Protein 3CHM (pdb70)

InterPro domains:
  IPR000717 Proteasome component (PCI) domain [PF01399] (80-154)
  IPR000717 Proteasome component (PCI) domain [PS50250] (1-159)
  IPR000717 Proteasome component (PCI) domain [SM00088] (86-177)
  IPR045237 Eukaryotic translation initiation factor 3 subunit M eIF3m/COP9 signalosome complex subunit 7 COPS7 [PTHR15350] (9-233)

Structure (mmCIF, N/CA/C/O backbone):
data_3CHM
#
_entry.id   3CHM
#
_cell.length_a   57.094
_cell.length_b   85.796
_cell.length_c   72.343
_cell.angle_alpha   90.00
_cell.angle_beta   90.00
_cell.angle_gamma   90.00
#
_symmetry.space_group_name_H-M   'C 2 2 21'
#
loop_
_entity.id
_entity.type
_entity.pdbx_description
1 polymer 'COP9 signalosome complex subunit 7'
2 non-polymer 'MAGNESIUM ION'
3 non-polymer 'ACETATE ION'
4 water water
#
loop_
_atom_site.group_PDB
_atom_site.id
_atom_site.type_symbol
_atom_site.label_atom_id
_atom_site.label_alt_id
_atom_site.label_comp_id
_atom_site.label_asym_id
_atom_site.label_entity_id
_atom_site.label_seq_id
_atom_site.pdbx_PDB_ins_code
_atom_site.Cartn_x
_atom_site.Cartn_y
_atom_site.Cartn_z
_atom_site.occupancy
_atom_site.B_iso_or_equiv
_atom_site.auth_seq_id
_atom_site.auth_comp_id
_atom_site.auth_asym_id
_atom_site.auth_atom_id
_atom_site.pdbx_PDB_model_num
ATOM 1 N N . GLU A 1 4 ? -25.907 -10.706 13.214 1.00 51.91 4 GLU A N 1
ATOM 2 C CA . GLU A 1 4 ? -25.067 -9.690 13.909 1.00 52.43 4 GLU A CA 1
ATOM 3 C C . GLU A 1 4 ? -24.617 -10.147 15.314 1.00 50.73 4 GLU A C 1
ATOM 4 O O . GLU A 1 4 ? -24.971 -9.481 16.285 1.00 53.05 4 GLU A O 1
ATOM 10 N N . GLN A 1 5 ? -23.836 -11.225 15.513 1.00 48.45 5 GLN A N 1
ATOM 11 C CA . GLN A 1 5 ? -23.137 -11.984 14.507 1.00 45.03 5 GLN A CA 1
ATOM 12 C C . GLN A 1 5 ? -23.949 -12.653 13.390 1.00 42.53 5 GLN A C 1
ATOM 13 O O . GLN A 1 5 ? -24.787 -13.572 13.658 1.00 43.59 5 GLN A O 1
ATOM 19 N N A LYS A 1 6 ? -23.085 -12.607 12.354 0.50 40.29 6 LYS A N 1
ATOM 20 N N B LYS A 1 6 ? -23.079 -12.624 12.354 0.50 40.21 6 LYS A N 1
ATOM 21 C CA A LYS A 1 6 ? -23.195 -12.144 10.977 0.50 37.74 6 LYS A CA 1
ATOM 22 C CA B LYS A 1 6 ? -23.176 -12.137 10.991 0.50 37.62 6 LYS A CA 1
ATOM 23 C C A LYS A 1 6 ? -21.659 -12.075 10.820 0.50 35.36 6 LYS A C 1
ATOM 24 C C B LYS A 1 6 ? -21.652 -12.104 10.836 0.50 35.28 6 LYS A C 1
ATOM 25 O O A LYS A 1 6 ? -21.076 -12.540 9.842 0.50 34.89 6 LYS A O 1
ATOM 26 O O B LYS A 1 6 ? -21.072 -12.597 9.869 0.50 34.82 6 LYS A O 1
ATOM 37 N N . GLN A 1 7 ? -21.039 -11.479 11.841 1.00 32.62 7 GLN A N 1
ATOM 38 C CA . GLN A 1 7 ? -19.607 -11.447 12.040 1.00 29.53 7 GLN A CA 1
ATOM 39 C C . GLN A 1 7 ? -18.966 -12.822 12.166 1.00 28.31 7 GLN A C 1
ATOM 40 O O . GLN A 1 7 ? -17.929 -13.061 11.592 1.00 25.27 7 GLN A O 1
ATOM 46 N N . ALA A 1 8 ? -19.573 -13.713 12.941 1.00 27.37 8 ALA A N 1
ATOM 47 C CA . ALA A 1 8 ? -19.051 -15.071 13.091 1.00 26.30 8 ALA A CA 1
ATOM 48 C C . ALA A 1 8 ? -19.066 -15.772 11.740 1.00 25.97 8 ALA A C 1
ATOM 49 O O . ALA A 1 8 ? -18.157 -16.542 11.414 1.00 24.45 8 ALA A O 1
ATOM 51 N N A GLU A 1 9 ? -20.086 -15.479 10.943 0.50 25.85 9 GLU A N 1
ATOM 52 N N B GLU A 1 9 ? -20.097 -15.493 10.949 0.50 25.81 9 GLU A N 1
ATOM 53 C CA A GLU A 1 9 ? -20.221 -16.052 9.611 0.50 26.48 9 GLU A CA 1
ATOM 54 C CA B GLU A 1 9 ? -20.225 -16.040 9.602 0.50 26.39 9 GLU A CA 1
ATOM 55 C C A GLU A 1 9 ? -19.103 -15.577 8.683 0.50 25.68 9 GLU A C 1
ATOM 56 C C B GLU A 1 9 ? -19.089 -15.578 8.699 0.50 25.62 9 GLU A C 1
ATOM 57 O O A GLU A 1 9 ? -18.486 -16.377 7.989 0.50 24.95 9 GLU A O 1
AT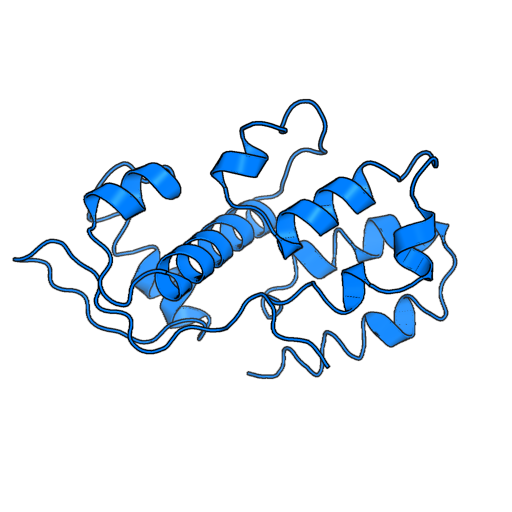OM 58 O O B GLU A 1 9 ? -18.448 -16.386 8.037 0.50 24.79 9 GLU A O 1
ATOM 69 N N . ILE A 1 10 ? -18.828 -14.276 8.682 1.00 24.18 10 ILE A N 1
ATOM 70 C CA . ILE A 1 10 ? -17.792 -13.739 7.811 1.00 23.85 10 ILE A CA 1
ATOM 71 C C . ILE A 1 10 ? -16.399 -14.216 8.266 1.00 20.54 10 ILE A C 1
ATOM 72 O O . ILE A 1 10 ? -15.568 -14.539 7.429 1.00 19.92 10 ILE A O 1
ATOM 77 N N . ILE A 1 11 ? -16.166 -14.271 9.572 1.00 19.87 11 ILE A N 1
ATOM 78 C CA . ILE A 1 11 ? -14.906 -14.817 10.102 1.00 19.81 11 ILE A CA 1
ATOM 79 C C . ILE A 1 11 ? -14.711 -16.247 9.613 1.00 20.43 11 ILE A C 1
ATOM 80 O O . ILE A 1 11 ? -13.645 -16.585 9.101 1.00 19.00 11 ILE A O 1
ATOM 85 N N A ASP A 1 12 ? -15.773 -17.045 9.665 0.50 20.84 12 ASP A N 1
ATOM 86 N N B ASP A 1 12 ? -15.710 -17.089 9.841 0.50 20.45 12 ASP A N 1
ATOM 87 C CA A ASP A 1 12 ? -15.758 -18.415 9.119 0.50 20.38 12 ASP A CA 1
ATOM 88 C CA B ASP A 1 12 ? -15.585 -18.501 9.498 0.50 19.79 12 ASP A CA 1
ATOM 89 C C A ASP A 1 12 ? -15.313 -18.448 7.654 0.50 19.57 12 ASP A C 1
ATOM 90 C C B ASP A 1 12 ? -15.260 -18.661 8.020 0.50 18.26 12 ASP A C 1
ATOM 91 O O A ASP A 1 12 ? -14.379 -19.158 7.279 0.50 18.53 12 ASP A O 1
ATOM 92 O O B ASP A 1 12 ? -14.475 -19.530 7.650 0.50 18.01 12 ASP A O 1
ATOM 101 N N A GLN A 1 13 ? -15.992 -17.683 6.814 0.50 19.48 13 GLN A N 1
ATOM 102 N N B GLN A 1 13 ? -15.866 -17.819 7.190 0.50 18.53 13 GLN A N 1
ATOM 103 C CA A GLN A 1 13 ? -15.662 -17.641 5.403 0.50 20.23 13 GLN A CA 1
ATOM 104 C CA B GLN A 1 13 ? -15.615 -17.783 5.750 0.50 17.91 13 GLN A CA 1
ATOM 105 C C A GLN A 1 13 ? -14.223 -17.181 5.179 0.50 20.05 13 GLN A C 1
ATOM 106 C C B GLN A 1 13 ? -14.195 -17.330 5.393 0.50 19.01 13 GLN A C 1
ATOM 107 O O A GLN A 1 13 ? -13.541 -17.669 4.278 0.50 20.12 13 GLN A O 1
ATOM 108 O O B GLN A 1 13 ? -13.508 -17.972 4.615 0.50 18.88 13 GLN A O 1
ATOM 119 N N . LEU A 1 14 ? -13.772 -16.209 5.968 1.00 19.69 14 LEU A N 1
ATOM 120 C CA . LEU A 1 14 ? -12.424 -15.682 5.767 1.00 19.20 14 LEU A CA 1
ATOM 121 C C . LEU A 1 14 ? -11.336 -16.657 6.219 1.00 18.85 14 LEU A C 1
ATOM 122 O O . LEU A 1 14 ? -10.325 -16.807 5.545 1.00 18.73 14 LEU A O 1
ATOM 127 N N . VAL A 1 15 ? -11.592 -17.338 7.330 1.00 18.00 15 VAL A N 1
ATOM 128 C CA . VAL A 1 15 ? -10.670 -18.350 7.844 1.00 17.37 15 VAL A CA 1
ATOM 129 C C . VAL A 1 15 ? -10.573 -19.534 6.890 1.00 18.65 15 VAL A C 1
ATOM 130 O O . VAL A 1 15 ? -9.476 -20.059 6.662 1.00 17.93 15 VAL A O 1
ATOM 134 N N . LYS A 1 16 ? -11.698 -19.935 6.304 1.00 17.70 16 LYS A N 1
ATOM 135 C CA . LYS A 1 16 ? -11.716 -21.061 5.377 1.00 18.14 16 LYS A CA 1
ATOM 136 C C . LYS A 1 16 ? -10.906 -20.670 4.128 1.00 17.51 16 LYS A C 1
ATOM 137 O O . LYS A 1 16 ? -10.091 -21.432 3.639 1.00 20.28 16 LYS A O 1
ATOM 143 N N . ARG A 1 17 ? -11.076 -19.428 3.655 1.00 18.10 17 ARG A N 1
ATOM 144 C CA . ARG A 1 17 ? -10.355 -18.980 2.484 1.00 19.32 17 ARG A CA 1
ATOM 145 C C . ARG A 1 17 ? -8.860 -18.815 2.748 1.00 18.62 17 ARG A C 1
ATOM 146 O O . ARG A 1 17 ? -8.026 -19.225 1.935 1.00 20.45 17 ARG A O 1
ATOM 154 N N . ALA A 1 18 ? -8.530 -18.237 3.898 1.00 18.39 18 ALA A N 1
ATOM 155 C CA . ALA A 1 18 ? -7.129 -18.080 4.277 1.00 18.78 18 ALA A CA 1
ATOM 156 C C . ALA A 1 18 ? -6.386 -19.421 4.361 1.00 20.46 18 ALA A C 1
ATOM 157 O O . ALA A 1 18 ? -5.195 -19.507 4.055 1.00 22.75 18 ALA A O 1
ATOM 159 N N A SER A 1 19 ? -7.094 -20.468 4.785 0.50 19.62 19 SER A N 1
ATOM 160 N N B SER A 1 19 ? -7.090 -20.462 4.788 0.50 20.42 19 SER A N 1
ATOM 161 C CA A SER A 1 19 ? -6.499 -21.799 4.981 0.50 20.75 19 SER A CA 1
ATOM 162 C CA B SER A 1 19 ? -6.473 -21.771 4.968 0.50 22.26 19 SER A CA 1
ATOM 163 C C A SER A 1 19 ? -6.606 -22.704 3.753 0.50 22.30 19 SER A C 1
ATOM 164 C C B SER A 1 19 ? -6.369 -22.564 3.680 0.50 23.00 19 SER A C 1
ATOM 165 O O A SER A 1 19 ? -6.261 -23.893 3.802 0.50 23.03 19 SER A O 1
ATOM 166 O O B SER A 1 19 ? -5.584 -23.513 3.605 0.50 23.44 19 SER A O 1
ATOM 171 N N . THR A 1 20 ? -7.126 -22.165 2.660 1.00 23.57 20 THR A N 1
ATOM 172 C CA . THR A 1 20 ? -7.125 -22.864 1.383 1.00 27.78 20 THR A CA 1
ATOM 173 C C . THR A 1 20 ? -6.412 -22.098 0.272 1.00 28.89 20 THR A C 1
ATOM 174 O O . THR A 1 20 ? -5.960 -22.706 -0.699 1.00 29.92 20 THR A O 1
ATOM 178 N N A CYS A 1 21 ? -6.316 -20.769 0.379 0.50 29.81 21 CYS A N 1
ATOM 179 N N B CYS A 1 21 ? -6.293 -20.769 0.427 0.50 27.20 21 CYS A N 1
ATOM 180 C CA A CYS A 1 21 ? -5.782 -19.979 -0.738 0.50 31.68 21 CYS A CA 1
ATOM 181 C CA B CYS A 1 21 ? -5.706 -19.920 -0.617 0.50 27.58 21 CYS A CA 1
ATOM 182 C C A CYS A 1 21 ? -4.262 -19.829 -0.672 0.50 31.71 21 CYS A C 1
ATOM 183 C C B CYS A 1 21 ? -4.186 -19.966 -0.616 0.50 28.70 21 CYS A C 1
ATOM 184 O O A CYS A 1 21 ? -3.642 -20.070 0.363 0.50 32.08 21 CYS A O 1
ATOM 185 O O B CYS A 1 21 ? -3.559 -20.349 0.372 0.50 29.22 21 CYS A O 1
ATOM 190 N N A LYS A 1 22 ? -3.668 -19.439 -1.796 0.50 32.10 22 LYS A N 1
ATOM 191 N N B LYS A 1 22 ? -3.596 -19.565 -1.736 0.50 30.17 22 LYS A N 1
ATOM 192 C CA A LYS A 1 22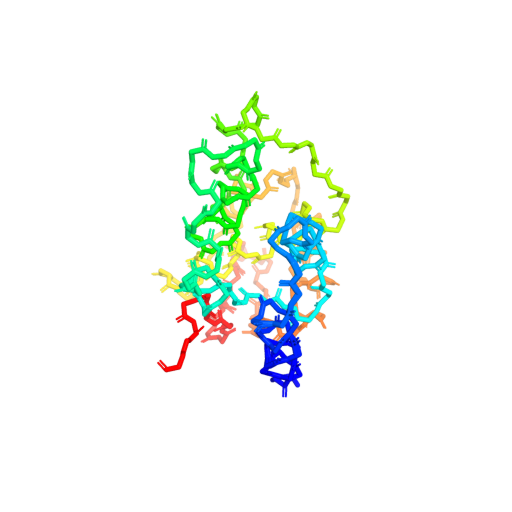 ? -2.232 -19.198 -1.861 0.50 32.25 22 LYS A CA 1
ATOM 193 C CA B LYS A 1 22 ? -2.162 -19.358 -1.784 0.50 31.17 22 LYS A CA 1
ATOM 194 C C A LYS A 1 22 ? -1.862 -18.116 -0.866 0.50 32.60 22 LYS A C 1
ATOM 195 C C B LYS A 1 22 ? -1.826 -18.143 -0.934 0.50 31.84 22 LYS A C 1
ATOM 196 O O A LYS A 1 22 ? -2.671 -17.234 -0.585 0.50 31.80 22 LYS A O 1
ATOM 197 O O B LYS A 1 22 ? -2.617 -17.206 -0.830 0.50 30.74 22 LYS A O 1
ATOM 208 N N . SER A 1 23 ? -0.645 -18.167 -0.331 1.00 32.35 23 SER A N 1
ATOM 209 C CA . SER A 1 23 ? -0.189 -17.109 0.579 1.00 32.51 23 SER A CA 1
ATOM 210 C C . SER A 1 23 ? -0.198 -15.715 -0.077 1.00 30.60 23 SER A C 1
ATOM 211 O O . SER A 1 23 ? -0.389 -14.706 0.595 1.00 29.09 23 SER A O 1
ATOM 214 N N . GLU A 1 24 ? -0.013 -15.674 -1.397 1.00 30.72 24 GLU A N 1
ATOM 215 C CA . GLU A 1 24 ? -0.106 -14.433 -2.178 1.00 30.47 24 GLU A CA 1
ATOM 216 C C . GLU A 1 24 ? -1.478 -13.733 -2.106 1.00 28.04 24 GLU A C 1
ATOM 217 O O . GLU A 1 24 ? -1.596 -12.544 -2.397 1.00 30.06 24 GLU A O 1
ATOM 223 N N . ALA A 1 25 ? -2.513 -14.492 -1.767 1.00 26.05 25 ALA A N 1
ATOM 224 C CA . ALA A 1 25 ? -3.865 -13.973 -1.669 1.00 24.09 25 ALA A CA 1
ATOM 225 C C . ALA A 1 25 ? -4.161 -13.404 -0.274 1.00 20.55 25 ALA A C 1
ATOM 226 O O . ALA A 1 25 ? -5.239 -12.863 -0.044 1.00 18.86 25 ALA A O 1
ATOM 228 N N . LEU A 1 26 ? -3.219 -13.530 0.659 1.00 20.97 26 LEU A N 1
ATOM 229 C CA . LEU A 1 26 ? -3.486 -13.101 2.039 1.00 19.58 26 LEU A CA 1
ATOM 230 C C . LEU A 1 26 ? -3.540 -11.581 2.199 1.00 20.14 26 LEU A C 1
ATOM 231 O O . LEU A 1 26 ? -4.379 -11.084 2.923 1.00 18.44 26 LEU A O 1
ATOM 236 N N . GLY A 1 27 ? -2.663 -10.846 1.517 1.00 19.85 27 GLY A N 1
ATOM 237 C CA . GLY A 1 27 ? -2.706 -9.375 1.545 1.00 20.15 27 GLY A CA 1
ATOM 238 C C . GLY A 1 27 ? -4.058 -8.841 1.096 1.00 17.58 27 GLY A C 1
ATOM 239 O O . GLY A 1 27 ? -4.704 -8.055 1.790 1.00 19.04 27 GLY A O 1
ATOM 240 N N . PRO A 1 28 ? -4.514 -9.258 -0.105 1.00 19.10 28 PRO A N 1
ATOM 241 C CA . PRO A 1 28 ? -5.860 -8.909 -0.525 1.00 18.24 28 PRO A CA 1
ATOM 242 C C . PRO A 1 28 ? -6.967 -9.329 0.455 1.00 16.44 28 PRO A C 1
ATOM 243 O O . PRO A 1 28 ? -7.915 -8.589 0.669 1.00 16.54 28 PRO A O 1
ATOM 247 N N . LEU A 1 29 ? -6.822 -10.517 1.051 1.00 16.40 29 LEU A N 1
ATOM 248 C CA . LEU A 1 29 ? -7.775 -10.973 2.059 1.00 16.37 29 LEU A CA 1
ATOM 249 C C . LEU A 1 29 ? -7.801 -10.043 3.282 1.00 14.55 29 LEU A C 1
ATOM 250 O O . LEU A 1 29 ? -8.860 -9.743 3.808 1.00 15.34 29 LEU A O 1
ATOM 255 N N . ILE A 1 30 ? -6.630 -9.578 3.685 1.00 15.22 30 ILE A N 1
ATOM 256 C CA . ILE A 1 30 ? -6.539 -8.620 4.784 1.00 16.66 30 ILE A CA 1
ATOM 257 C C . ILE A 1 30 ? -7.215 -7.291 4.437 1.00 16.56 30 ILE A C 1
ATOM 258 O O . ILE A 1 30 ? -7.931 -6.744 5.256 1.00 16.42 30 ILE A O 1
ATOM 263 N N A ILE A 1 31 ? -7.004 -6.797 3.218 0.50 16.66 31 ILE A N 1
ATOM 264 N N B ILE A 1 31 ? -7.019 -6.782 3.225 0.50 16.83 31 ILE A N 1
ATOM 265 C CA A ILE A 1 31 ? -7.686 -5.562 2.796 0.50 16.97 31 ILE A CA 1
ATOM 266 C CA B ILE A 1 31 ? -7.731 -5.552 2.847 0.50 17.00 31 ILE A CA 1
ATOM 267 C C A ILE A 1 31 ? -9.206 -5.787 2.779 0.50 16.40 31 ILE A C 1
ATOM 268 C C B ILE A 1 31 ? -9.235 -5.793 2.806 0.50 16.38 31 ILE A C 1
ATOM 269 O O A ILE A 1 31 ? -9.967 -4.968 3.271 0.50 17.00 31 ILE A O 1
ATOM 270 O O B ILE A 1 31 ? -10.018 -4.988 3.295 0.50 16.62 31 ILE A O 1
ATOM 279 N N . GLU A 1 32 ? -9.634 -6.932 2.252 1.00 15.89 32 GLU A N 1
ATOM 280 C CA . GLU A 1 32 ? -11.041 -7.307 2.271 1.00 16.89 32 GLU A CA 1
ATOM 281 C C . GLU A 1 32 ? -11.634 -7.354 3.694 1.00 14.74 32 GLU A C 1
ATOM 282 O O . GLU A 1 32 ? -12.702 -6.833 3.933 1.00 16.82 32 GLU A O 1
ATOM 288 N N . ALA A 1 33 ? -10.933 -8.004 4.629 1.00 16.17 33 ALA A N 1
ATOM 289 C CA . ALA A 1 33 ? -11.396 -8.106 6.001 1.00 17.07 33 ALA A CA 1
ATOM 290 C C . ALA A 1 33 ? -11.538 -6.743 6.647 1.00 15.15 33 ALA A C 1
ATOM 291 O O . ALA A 1 33 ? -12.537 -6.432 7.291 1.00 17.38 33 ALA A O 1
ATOM 293 N N . THR A 1 34 ? -10.498 -5.931 6.508 1.00 16.56 34 THR A N 1
ATOM 294 C CA . THR A 1 34 ? -10.502 -4.621 7.154 1.00 17.84 34 THR A CA 1
ATOM 295 C C . THR A 1 34 ? -11.435 -3.599 6.471 1.00 18.41 34 THR A C 1
ATOM 296 O O . THR A 1 34 ? -11.637 -2.503 7.015 1.00 18.72 34 THR A O 1
ATOM 300 N N . SER A 1 35 ? -12.004 -3.976 5.330 1.00 17.69 35 SER A N 1
ATOM 301 C CA . SER A 1 35 ? -13.001 -3.156 4.615 1.00 21.07 35 SER A CA 1
ATOM 302 C C . SER A 1 35 ? -14.425 -3.696 4.745 1.00 21.76 35 SER A C 1
ATOM 303 O O . SER A 1 35 ? -15.375 -3.071 4.249 1.00 23.39 35 SER A O 1
ATOM 306 N N . HIS A 1 36 ? -14.576 -4.854 5.393 1.00 21.02 36 HIS A N 1
ATOM 307 C CA . HIS A 1 36 ? -15.864 -5.545 5.416 1.00 21.66 36 HIS A CA 1
ATOM 308 C C . HIS A 1 36 ? -16.816 -4.897 6.420 1.00 23.39 36 HIS A C 1
ATOM 309 O O . HIS A 1 36 ? -16.474 -4.743 7.595 1.00 23.30 36 HIS A O 1
ATOM 316 N N . PRO A 1 37 ? -18.030 -4.534 5.971 1.00 24.02 37 PRO A N 1
ATOM 317 C CA . PRO A 1 37 ? -18.928 -3.782 6.838 1.00 25.98 37 PRO A CA 1
ATOM 318 C C . PRO A 1 37 ? -19.383 -4.466 8.140 1.00 28.23 37 PRO A C 1
ATOM 319 O O . PRO A 1 37 ? -19.789 -3.782 9.075 1.00 31.95 37 PRO A O 1
ATOM 323 N N . SER A 1 38 ? -19.326 -5.787 8.196 1.00 29.92 38 SER A N 1
ATOM 324 C CA . SER A 1 38 ? -19.828 -6.516 9.365 1.00 29.36 38 SER A CA 1
ATOM 325 C C . SER A 1 38 ? -18.731 -7.021 10.295 1.00 28.56 38 SER A C 1
ATOM 326 O O . SER A 1 38 ? -19.019 -7.719 11.273 1.00 28.64 38 SER A O 1
ATOM 329 N N . LEU A 1 39 ? -17.469 -6.686 10.020 1.00 22.92 39 LEU A N 1
ATOM 330 C CA . LEU A 1 39 ? -16.371 -7.293 10.768 1.00 21.48 39 LEU A CA 1
ATOM 331 C C . LEU A 1 39 ? -15.662 -6.303 11.682 1.00 21.00 39 LEU A C 1
ATOM 332 O O . LEU A 1 39 ? -15.168 -5.276 11.241 1.00 19.31 39 LEU A O 1
ATOM 337 N N . PHE A 1 40 ? -15.628 -6.621 12.973 1.00 19.28 40 PHE A N 1
ATOM 338 C CA . PHE A 1 40 ? -14.993 -5.770 13.991 1.00 20.33 40 PHE A CA 1
ATOM 339 C C . PHE A 1 40 ? -13.974 -6.515 14.860 1.00 21.69 40 PHE A C 1
ATOM 340 O O . PHE A 1 40 ? -13.192 -5.902 15.622 1.00 25.60 40 PHE A O 1
ATOM 348 N N . ALA A 1 41 ? -13.932 -7.833 14.726 1.00 22.04 41 ALA A N 1
ATOM 349 C CA . ALA A 1 41 ? -13.070 -8.666 15.530 1.00 20.95 41 ALA A CA 1
ATOM 350 C C . ALA A 1 41 ? -12.075 -9.298 14.570 1.00 21.50 41 ALA A C 1
ATOM 351 O O . ALA A 1 41 ? -12.475 -9.925 13.590 1.00 23.67 41 ALA A O 1
ATOM 353 N N . PHE A 1 42 ? -10.797 -9.064 14.825 1.00 19.83 42 PHE A N 1
ATOM 354 C CA . PHE A 1 42 ? -9.723 -9.516 13.942 1.00 19.74 42 PHE A CA 1
ATOM 355 C C . PHE A 1 42 ? -8.729 -10.483 14.568 1.00 21.55 42 PHE A C 1
ATOM 356 O O . PHE A 1 42 ? -7.802 -10.924 13.892 1.00 20.65 42 PHE A O 1
ATOM 364 N N A SER A 1 43 ? -8.921 -10.821 15.841 0.50 22.14 43 SER A N 1
ATOM 365 N N B SER A 1 43 ? -8.911 -10.831 15.835 0.50 22.22 43 SER A N 1
ATOM 366 C CA A SER A 1 43 ? -7.976 -11.659 16.570 0.50 22.16 43 SER A CA 1
ATOM 367 C CA B SER A 1 43 ? -7.922 -11.641 16.531 0.50 22.40 43 SER A CA 1
ATOM 368 C C A SER A 1 43 ? -7.813 -13.054 15.962 0.50 19.68 43 SER A C 1
ATOM 369 C C B SER A 1 43 ? -7.804 -13.074 15.988 0.50 19.89 43 SER A C 1
ATOM 370 O O A SER A 1 43 ? -6.705 -13.542 15.826 0.50 19.97 43 SER A O 1
ATOM 371 O O B SER A 1 43 ? -6.708 -13.609 15.921 0.50 19.96 43 SER A O 1
ATOM 376 N N . GLU A 1 44 ? -8.929 -13.712 15.648 1.00 21.59 44 GLU A N 1
ATOM 377 C CA . GLU A 1 44 ? -8.875 -15.098 15.120 1.00 20.70 44 GLU A CA 1
ATOM 378 C C . GLU A 1 44 ? -8.143 -15.132 13.790 1.00 19.52 44 GLU A C 1
ATOM 379 O O . GLU A 1 44 ? -7.300 -15.997 13.568 1.00 22.30 44 GLU A O 1
ATOM 385 N N . ILE A 1 45 ? -8.403 -14.134 12.948 1.00 19.90 45 ILE A N 1
ATOM 386 C CA . ILE A 1 45 ? -7.701 -14.012 11.667 1.00 18.52 45 ILE A CA 1
ATOM 387 C C . ILE A 1 45 ? -6.210 -13.732 11.853 1.00 17.56 45 ILE A C 1
ATOM 388 O O . ILE A 1 45 ? -5.388 -14.345 11.232 1.00 16.92 45 ILE A O 1
ATOM 393 N N . LEU A 1 46 ? -5.878 -12.774 12.719 1.00 15.65 46 LEU A N 1
ATOM 394 C CA . LEU A 1 46 ? -4.483 -12.489 13.055 1.00 17.26 46 LEU A CA 1
ATOM 395 C C . LEU A 1 46 ? -3.709 -13.703 13.586 1.00 18.43 46 LEU A C 1
ATOM 396 O O . LEU A 1 46 ? -2.526 -13.878 13.290 1.00 18.28 46 LEU A O 1
ATOM 401 N N . ALA A 1 47 ? -4.391 -14.531 14.370 1.00 18.57 47 ALA A N 1
ATOM 402 C CA . ALA A 1 47 ? -3.773 -15.720 14.965 1.00 19.09 47 ALA A CA 1
ATOM 403 C C . ALA A 1 47 ? -3.533 -16.877 13.985 1.00 20.15 47 ALA A C 1
ATOM 404 O O . ALA A 1 47 ? -2.851 -17.845 14.338 1.00 21.13 47 ALA A O 1
ATOM 406 N N . LEU A 1 48 ? -4.103 -16.819 12.780 1.00 19.11 48 LEU A N 1
ATOM 407 C CA . LEU A 1 48 ? -3.896 -17.898 11.803 1.00 19.29 48 LEU A CA 1
ATOM 408 C C . LEU A 1 48 ? -2.423 -18.064 11.480 1.00 19.63 48 LEU A C 1
ATOM 409 O O . LEU A 1 48 ? -1.743 -17.102 11.159 1.00 18.04 48 LEU A O 1
ATOM 414 N N . PRO A 1 49 ? -1.904 -19.300 11.525 1.00 18.42 49 PRO A N 1
ATOM 415 C CA . PRO A 1 49 ? -0.499 -19.473 11.155 1.00 18.74 49 PRO A CA 1
ATOM 416 C C . PRO A 1 49 ? -0.190 -18.976 9.749 1.00 18.53 49 PRO A C 1
ATOM 417 O O . PRO A 1 49 ? 0.927 -18.524 9.478 1.00 21.63 49 PRO A O 1
ATOM 421 N N . ASN A 1 50 ? -1.193 -19.025 8.870 1.00 20.65 50 ASN A N 1
ATOM 422 C CA . ASN A 1 50 ? -1.038 -18.581 7.485 1.00 20.81 50 ASN A CA 1
ATOM 423 C C . ASN A 1 50 ? -0.643 -17.091 7.453 1.00 20.38 50 ASN A C 1
ATOM 424 O O . ASN A 1 50 ? 0.224 -16.664 6.681 1.00 19.48 50 ASN A O 1
ATOM 429 N N . VAL A 1 51 ? -1.291 -16.323 8.314 1.00 19.49 51 VAL A N 1
ATOM 430 C CA . VAL A 1 51 ? -1.100 -14.870 8.355 1.00 20.57 51 VAL A CA 1
ATOM 431 C C . VAL A 1 51 ? 0.203 -14.473 9.064 1.00 21.97 51 VAL A C 1
ATOM 432 O O . VAL A 1 51 ? 0.933 -13.571 8.610 1.00 20.59 51 VAL A O 1
ATOM 436 N N . ALA A 1 52 ? 0.503 -15.168 10.158 1.00 21.57 52 ALA A N 1
ATOM 437 C CA . ALA A 1 52 ? 1.724 -14.925 10.925 1.00 24.33 52 ALA A CA 1
ATOM 438 C C . ALA A 1 52 ? 2.961 -15.087 10.054 1.00 24.42 52 ALA A C 1
ATOM 439 O O . ALA A 1 52 ? 3.972 -14.413 10.268 1.00 26.57 52 ALA A O 1
ATOM 441 N N . GLN A 1 53 ? 2.886 -15.970 9.065 1.00 25.19 53 GLN A N 1
ATOM 442 C CA . GLN A 1 53 ? 4.015 -16.243 8.187 1.00 26.19 53 GLN A CA 1
ATOM 443 C C . GLN A 1 53 ? 4.242 -15.198 7.101 1.00 24.54 53 GLN A C 1
ATOM 444 O O . GLN A 1 53 ? 5.181 -15.319 6.326 1.00 25.53 53 GLN A O 1
ATOM 450 N N . LEU A 1 54 ? 3.399 -14.160 7.039 1.00 21.56 54 LEU A N 1
ATOM 451 C CA . LEU A 1 54 ? 3.708 -13.000 6.207 1.00 22.48 54 LEU A CA 1
ATOM 452 C C . LEU A 1 54 ? 4.860 -12.188 6.774 1.00 21.20 54 LEU A C 1
ATOM 453 O O . LEU A 1 54 ? 5.420 -11.374 6.078 1.00 21.12 54 LEU A O 1
ATOM 458 N N . GLU A 1 55 ? 5.198 -12.390 8.041 1.00 22.93 55 GLU A N 1
ATOM 459 C CA A GLU A 1 55 ? 6.295 -11.649 8.652 0.50 24.24 55 GLU A CA 1
ATOM 460 C CA B GLU A 1 55 ? 6.288 -11.635 8.632 0.50 24.11 55 GLU A CA 1
ATOM 461 C C . GLU A 1 55 ? 7.576 -11.945 7.880 1.00 25.39 55 GLU A C 1
ATOM 462 O O . GLU A 1 55 ? 7.851 -13.094 7.541 1.00 26.66 55 GLU A O 1
ATOM 473 N N . GLY A 1 56 ? 8.339 -10.902 7.579 1.00 25.98 56 GLY A N 1
ATOM 474 C CA . GLY A 1 56 ? 9.604 -11.063 6.857 1.00 27.20 56 GLY A CA 1
ATOM 475 C C . GLY A 1 56 ? 9.481 -11.049 5.342 1.00 28.79 56 GLY A C 1
ATOM 476 O O . GLY A 1 56 ? 10.487 -10.957 4.634 1.00 31.15 56 GLY A O 1
ATOM 477 N N . THR A 1 57 ? 8.255 -11.146 4.835 1.00 24.16 57 THR A N 1
ATOM 478 C CA . THR A 1 57 ? 7.998 -11.173 3.397 1.00 25.46 57 THR A CA 1
ATOM 479 C C . THR A 1 57 ? 7.694 -9.772 2.883 1.00 24.82 57 THR A C 1
ATOM 480 O O . THR A 1 57 ? 7.567 -8.822 3.668 1.00 24.82 57 THR A O 1
ATOM 484 N N . THR A 1 58 ? 7.568 -9.653 1.564 1.00 26.16 58 THR A N 1
ATOM 485 C CA . THR A 1 58 ? 7.190 -8.384 0.941 1.00 25.68 58 THR A CA 1
ATOM 486 C C . THR A 1 58 ? 5.793 -7.924 1.365 1.00 24.18 58 THR A C 1
ATOM 487 O O . THR A 1 58 ? 5.453 -6.752 1.206 1.00 27.32 58 THR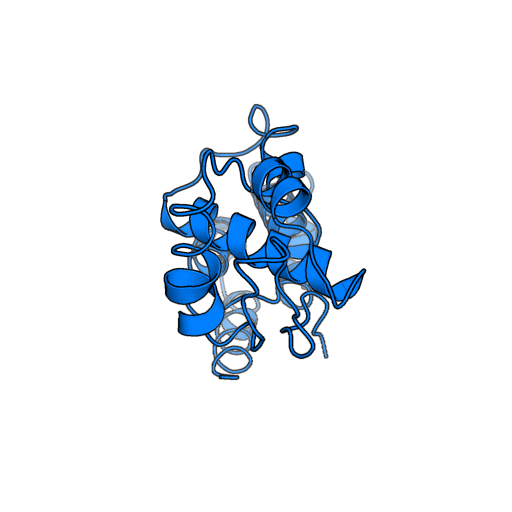 A O 1
ATOM 491 N N . ASP A 1 59 ? 4.983 -8.840 1.897 1.00 22.40 59 ASP A N 1
ATOM 492 C CA . ASP A 1 59 ? 3.641 -8.479 2.350 1.00 21.42 59 ASP A CA 1
ATOM 493 C C . ASP A 1 59 ? 3.567 -8.297 3.875 1.00 19.74 59 ASP A C 1
ATOM 494 O O . ASP A 1 59 ? 2.484 -8.215 4.431 1.00 20.09 59 ASP A O 1
ATOM 499 N N A SER A 1 60 ? 4.714 -8.207 4.548 0.50 19.20 60 SER A N 1
ATOM 500 N N B SER A 1 60 ? 4.726 -8.200 4.522 0.50 19.44 60 SER A N 1
ATOM 501 C CA A SER A 1 60 ? 4.717 -8.013 6.004 0.50 18.91 60 SER A CA 1
ATOM 502 C CA B SER A 1 60 ? 4.794 -7.980 5.967 0.50 19.29 60 SER A CA 1
ATOM 503 C C A SER A 1 60 ? 3.947 -6.750 6.425 0.50 18.08 60 SER A C 1
ATOM 504 C C B SER A 1 60 ? 3.963 -6.763 6.406 0.50 18.37 60 SER A C 1
ATOM 505 O O A SER A 1 60 ? 3.333 -6.723 7.489 0.50 16.99 60 SER A O 1
ATOM 506 O O B SER A 1 60 ? 3.319 -6.787 7.452 0.50 17.89 60 SER A O 1
ATOM 511 N N . VAL A 1 61 ? 3.946 -5.709 5.598 1.00 17.82 61 VAL A N 1
ATOM 512 C CA . VAL A 1 61 ? 3.203 -4.493 5.948 1.00 17.76 61 VAL A CA 1
ATOM 513 C C . VAL A 1 61 ? 1.691 -4.756 6.088 1.00 16.73 61 VAL A C 1
ATOM 514 O O . VAL A 1 61 ? 0.984 -4.075 6.817 1.00 16.82 61 VAL A O 1
ATOM 518 N N . TYR A 1 62 ? 1.196 -5.770 5.397 1.00 16.17 62 TYR A N 1
ATOM 519 C CA . TYR A 1 62 ? -0.208 -6.139 5.527 1.00 16.33 62 TYR A CA 1
ATOM 520 C C . TYR A 1 62 ? -0.504 -6.892 6.821 1.00 16.07 62 TYR A C 1
ATOM 521 O O . TYR A 1 62 ? -1.602 -6.790 7.372 1.00 15.61 62 TYR A O 1
ATOM 530 N N . LEU A 1 63 ? 0.475 -7.617 7.333 1.00 15.67 63 LEU A N 1
ATOM 531 C CA . LEU A 1 63 ? 0.368 -8.170 8.673 1.00 13.70 63 LEU A CA 1
ATOM 532 C C . LEU A 1 63 ? 0.352 -7.016 9.681 1.00 14.85 63 LEU A C 1
ATOM 533 O O . LEU A 1 63 ? -0.435 -7.036 10.614 1.00 15.22 63 LEU A O 1
ATOM 538 N N . ASP A 1 64 ? 1.179 -6.004 9.468 1.00 15.54 64 ASP A N 1
ATOM 539 C CA . ASP A 1 64 ? 1.194 -4.829 10.351 1.00 16.36 64 ASP A CA 1
ATOM 540 C C . ASP A 1 64 ? -0.175 -4.150 10.334 1.00 16.14 64 ASP A C 1
ATOM 541 O O . ASP A 1 64 ? -0.684 -3.737 11.378 1.00 16.86 64 ASP A O 1
ATOM 546 N N . LEU A 1 65 ? -0.768 -4.021 9.157 1.00 15.05 65 LEU A N 1
ATOM 547 C CA . LEU A 1 65 ? -2.102 -3.442 9.017 1.00 14.78 65 LEU A CA 1
ATOM 548 C C . LEU A 1 65 ? -3.138 -4.253 9.798 1.00 15.62 65 LEU A C 1
ATOM 549 O O . LEU A 1 65 ? -3.991 -3.690 10.508 1.00 15.63 65 LEU A O 1
ATOM 554 N N . LEU A 1 66 ? -3.075 -5.575 9.696 1.00 15.37 66 LEU A N 1
ATOM 555 C CA . LEU A 1 66 ? -4.009 -6.441 10.430 1.00 15.02 66 LEU A CA 1
ATOM 556 C C . LEU A 1 66 ? -3.822 -6.309 11.945 1.00 14.84 66 LEU A C 1
ATOM 557 O O . LEU A 1 66 ? -4.806 -6.242 12.694 1.00 15.70 66 LEU A O 1
ATOM 562 N N . ARG A 1 67 ? -2.578 -6.227 12.389 1.00 15.85 67 ARG A N 1
ATOM 563 C CA . ARG A 1 67 ? -2.298 -6.013 13.812 1.00 15.57 67 ARG A CA 1
ATOM 564 C C . ARG A 1 67 ? -2.933 -4.717 14.305 1.00 15.73 67 ARG A C 1
ATOM 565 O O . ARG A 1 67 ? -3.477 -4.652 15.413 1.00 16.22 67 ARG A O 1
ATOM 573 N N . LEU A 1 68 ? -2.861 -3.679 13.484 1.00 15.75 68 LEU A N 1
ATOM 574 C CA . LEU A 1 68 ? -3.464 -2.388 13.812 1.00 15.47 68 LEU A CA 1
ATOM 575 C C . LEU A 1 68 ? -4.964 -2.548 13.989 1.00 14.91 68 LEU A C 1
ATOM 576 O O . LEU A 1 68 ? -5.566 -2.037 14.957 1.00 15.79 68 LEU A O 1
ATOM 581 N N . PHE A 1 69 ? -5.615 -3.217 13.039 1.00 14.70 69 PHE A N 1
ATOM 582 C CA . PHE A 1 69 ? -7.055 -3.391 13.118 1.00 15.16 69 PHE A CA 1
ATOM 583 C C . PHE A 1 69 ? -7.485 -4.313 14.269 1.00 14.84 69 PHE A C 1
ATOM 584 O O . PHE A 1 69 ? -8.601 -4.210 14.767 1.00 17.03 69 PHE A O 1
ATOM 592 N N . ALA A 1 70 ? -6.578 -5.190 14.697 1.00 15.39 70 ALA A N 1
ATOM 593 C CA . ALA A 1 70 ? -6.837 -6.057 15.843 1.00 16.07 70 ALA A CA 1
ATOM 594 C C . ALA A 1 70 ? -6.678 -5.324 17.165 1.00 16.70 70 ALA A C 1
ATOM 595 O O . ALA A 1 70 ? -7.480 -5.549 18.084 1.00 18.65 70 ALA A O 1
ATOM 597 N N . HIS A 1 71 ? -5.644 -4.493 17.278 1.00 16.06 71 HIS A N 1
ATOM 598 C CA . HIS A 1 71 ? -5.169 -3.958 18.578 1.00 17.15 71 HIS A CA 1
ATOM 599 C C . HIS A 1 71 ? -5.051 -2.462 18.734 1.00 18.68 71 HIS A C 1
ATOM 600 O O . HIS A 1 71 ? -4.908 -1.985 19.866 1.00 21.20 71 HIS A O 1
ATOM 607 N N . GLY A 1 72 ? -5.021 -1.724 17.643 1.00 16.35 72 GLY A N 1
ATOM 608 C CA . GLY A 1 72 ? -4.721 -0.320 17.694 1.00 16.05 72 GLY A CA 1
ATOM 609 C C . GLY A 1 72 ? -5.916 0.580 17.512 1.00 15.75 72 GLY A C 1
ATOM 610 O O . GLY A 1 72 ? -7.015 0.125 17.199 1.00 16.44 72 GLY A O 1
ATOM 611 N N . THR A 1 73 ? -5.683 1.860 17.713 1.00 15.23 73 THR A N 1
ATOM 612 C CA . THR A 1 73 ? -6.688 2.894 17.542 1.00 15.61 73 THR A CA 1
ATOM 613 C C . THR A 1 73 ? -6.364 3.760 16.321 1.00 15.82 73 THR A C 1
ATOM 614 O O . THR A 1 73 ? -5.324 3.603 15.662 1.00 15.33 73 THR A O 1
ATOM 618 N N . TRP A 1 74 ? -7.245 4.711 16.002 1.00 15.14 74 TRP A N 1
ATOM 619 C CA . TRP A 1 74 ? -6.981 5.688 14.949 1.00 15.34 74 TRP A CA 1
ATOM 620 C C . TRP A 1 74 ? -5.640 6.411 15.178 1.00 14.76 74 TRP A C 1
ATOM 621 O O . TRP A 1 74 ? -4.872 6.637 14.226 1.00 15.86 74 TRP A O 1
ATOM 632 N N . GLY A 1 75 ? -5.360 6.750 16.426 1.00 14.95 75 GLY A N 1
ATOM 633 C CA . GLY A 1 75 ? -4.079 7.377 16.795 1.00 14.05 75 GLY A CA 1
ATOM 634 C C . GLY A 1 75 ? -2.905 6.513 16.414 1.00 14.92 75 GLY A C 1
ATOM 635 O O . GLY A 1 75 ? -1.923 7.003 15.874 1.00 16.11 75 GLY A O 1
ATOM 636 N N . ASP A 1 76 ? -2.989 5.211 16.669 1.00 14.33 76 ASP A N 1
ATOM 637 C CA . ASP A 1 76 ? -1.909 4.314 16.268 1.00 14.81 76 ASP A CA 1
ATOM 638 C C . ASP A 1 76 ? -1.703 4.309 14.761 1.00 14.69 76 ASP A C 1
ATOM 639 O O . ASP A 1 76 ? -0.567 4.237 14.287 1.00 14.87 76 ASP A O 1
ATOM 644 N N . TYR A 1 77 ? -2.766 4.381 13.981 1.00 14.35 77 TYR A N 1
ATOM 645 C CA . TYR A 1 77 ? -2.602 4.500 12.540 1.00 14.34 77 TYR A CA 1
ATOM 646 C C . TYR A 1 77 ? -1.844 5.785 12.197 1.00 15.74 77 TYR A C 1
ATOM 647 O O . TYR A 1 77 ? -0.879 5.764 11.420 1.00 15.29 77 TYR A O 1
ATOM 656 N N . LYS A 1 78 ? -2.264 6.906 12.756 1.00 16.59 78 LYS A N 1
ATOM 657 C CA . LYS A 1 78 ? -1.607 8.180 12.410 1.00 16.43 78 LYS A CA 1
ATOM 658 C C . LYS A 1 78 ? -0.115 8.127 12.699 1.00 17.05 78 LYS A C 1
ATOM 659 O O . LYS A 1 78 ? 0.687 8.643 11.911 1.00 18.84 78 LYS A O 1
ATOM 665 N N A CYS A 1 79 ? 0.236 7.519 13.836 0.50 15.14 79 CYS A N 1
ATOM 666 N N B CYS A 1 79 ? 0.305 7.529 13.797 0.50 17.63 79 CYS A N 1
ATOM 667 C CA A CYS A 1 79 ? 1.641 7.327 14.255 0.50 15.26 79 CYS A CA 1
ATOM 668 C CA B CYS A 1 79 ? 1.744 7.528 14.055 0.50 19.32 79 CYS A CA 1
ATOM 669 C C A CYS A 1 79 ? 2.460 6.529 13.244 0.50 15.80 79 CYS A C 1
ATOM 670 C C B CYS A 1 79 ? 2.503 6.406 13.343 0.50 18.40 79 CYS A C 1
ATOM 671 O O A CYS A 1 79 ? 3.669 6.766 13.087 0.50 16.89 79 CYS A O 1
ATOM 672 O O B CYS A 1 79 ? 3.721 6.267 13.501 0.50 19.77 79 CYS A O 1
ATOM 677 N N . ASN A 1 80 ? 1.804 5.605 12.554 1.00 16.35 80 ASN A N 1
ATOM 678 C CA . ASN A 1 80 ? 2.466 4.596 11.716 1.00 17.22 80 ASN A CA 1
ATOM 679 C C . ASN A 1 80 ? 2.155 4.761 10.233 1.00 15.93 80 ASN A C 1
ATOM 680 O O . ASN A 1 80 ? 2.478 3.892 9.446 1.00 17.50 80 ASN A O 1
ATOM 685 N N . ALA A 1 81 ? 1.509 5.872 9.881 1.00 17.24 81 ALA A N 1
ATOM 686 C CA . ALA A 1 81 ? 0.988 6.050 8.526 1.00 17.08 81 ALA A CA 1
ATOM 687 C C . ALA A 1 81 ? 2.078 6.006 7.466 1.00 17.12 81 ALA A C 1
ATOM 688 O O . ALA A 1 81 ? 1.830 5.544 6.356 1.00 19.64 81 ALA A O 1
ATOM 690 N N . THR A 1 82 ? 3.290 6.458 7.793 1.00 16.08 82 THR A N 1
ATOM 691 C CA . THR A 1 82 ? 4.378 6.442 6.804 1.00 17.14 82 THR A CA 1
ATOM 692 C C . THR A 1 82 ? 4.929 5.048 6.542 1.00 16.13 82 THR A C 1
ATOM 693 O O . THR A 1 82 ? 5.731 4.862 5.629 1.00 19.71 82 THR A O 1
ATOM 697 N N . ARG A 1 83 ? 4.489 4.060 7.318 1.00 15.58 83 ARG A N 1
ATOM 698 C CA . ARG A 1 83 ? 4.939 2.682 7.196 1.00 16.83 83 ARG A CA 1
ATOM 699 C C . ARG A 1 83 ? 3.793 1.710 6.964 1.00 17.60 83 ARG A C 1
ATOM 700 O O . ARG A 1 83 ? 3.946 0.506 7.166 1.00 20.33 83 ARG A O 1
ATOM 708 N N . LEU A 1 84 ? 2.647 2.223 6.521 1.00 15.87 84 LEU A N 1
ATOM 709 C CA . LEU A 1 84 ? 1.502 1.409 6.201 1.00 17.05 84 LEU A CA 1
ATOM 710 C C . LEU A 1 84 ? 0.950 1.873 4.858 1.00 17.33 84 LEU A C 1
ATOM 711 O O . LEU A 1 84 ? 1.158 3.022 4.468 1.00 18.11 84 LEU A O 1
ATOM 716 N N . PRO A 1 85 ? 0.185 1.009 4.184 1.00 18.15 85 PRO A N 1
ATOM 717 C CA . PRO A 1 85 ? -0.524 1.510 3.021 1.00 17.30 85 PRO A CA 1
ATOM 718 C C . PRO A 1 85 ? -1.542 2.578 3.395 1.00 17.06 85 PRO A C 1
ATOM 719 O O . PRO A 1 85 ? -1.990 2.652 4.549 1.00 18.35 85 PRO A O 1
ATOM 723 N N . HIS A 1 86 ? -1.873 3.437 2.445 1.00 17.88 86 HIS A N 1
ATOM 724 C CA . HIS A 1 86 ? -2.934 4.411 2.675 1.00 17.60 86 HIS A CA 1
ATOM 725 C C . HIS A 1 86 ? -4.265 3.685 2.767 1.00 19.14 86 HIS A C 1
ATOM 726 O O . HIS A 1 86 ? -4.473 2.657 2.123 1.00 19.67 86 HIS A O 1
ATOM 733 N N . LEU A 1 87 ? -5.135 4.196 3.614 1.00 17.48 87 LEU A N 1
ATOM 734 C CA . LEU A 1 87 ? -6.437 3.599 3.899 1.00 16.59 87 LEU A CA 1
ATOM 735 C C . LEU A 1 87 ? -7.524 4.210 3.035 1.00 16.53 87 LEU A C 1
ATOM 736 O O . LEU A 1 87 ? -7.462 5.375 2.658 1.00 17.10 87 LEU A O 1
ATOM 741 N N . SER A 1 88 ? -8.538 3.396 2.759 1.00 14.28 88 SER A N 1
ATOM 742 C CA . SER A 1 88 ? -9.748 3.819 2.083 1.00 14.48 88 SER A CA 1
ATOM 743 C C . SER A 1 88 ? -10.728 4.454 3.053 1.00 13.41 88 SER A C 1
ATOM 744 O O . SER A 1 88 ? -10.596 4.295 4.264 1.00 13.89 88 SER A O 1
ATOM 747 N N . PRO A 1 89 ? -11.732 5.167 2.533 1.00 13.82 89 PRO A N 1
ATOM 748 C CA . PRO A 1 89 ? -12.762 5.668 3.448 1.00 13.77 89 PRO A CA 1
ATOM 749 C C . PRO A 1 89 ? -13.379 4.583 4.329 1.00 15.12 89 PRO A C 1
ATOM 750 O O . PRO A 1 89 ? -13.622 4.841 5.507 1.00 15.07 89 PRO A O 1
ATOM 754 N N . ASP A 1 90 ? -13.619 3.395 3.795 1.00 14.76 90 ASP A N 1
ATOM 755 C CA . ASP A 1 90 ? -14.234 2.323 4.585 1.00 15.91 90 ASP A CA 1
ATOM 756 C C . ASP A 1 90 ? -13.285 1.894 5.705 1.00 15.80 90 ASP A C 1
ATOM 757 O O . ASP A 1 90 ? -13.742 1.587 6.813 1.00 16.41 90 ASP A O 1
ATOM 762 N N . GLN A 1 91 ? -11.984 1.816 5.429 1.00 13.66 91 GLN A N 1
ATOM 763 C CA . GLN A 1 91 ? -11.011 1.398 6.453 1.00 13.77 91 GLN A CA 1
ATOM 764 C C . GLN A 1 91 ? -10.889 2.465 7.535 1.00 14.59 91 GLN A C 1
ATOM 765 O O . GLN A 1 91 ? -10.741 2.140 8.733 1.00 14.13 91 GLN A O 1
ATOM 771 N N . ILE A 1 92 ? -10.903 3.744 7.135 1.00 12.97 92 ILE A N 1
ATOM 772 C CA . ILE A 1 92 ? -10.809 4.852 8.098 1.00 15.14 92 ILE A CA 1
ATOM 773 C C . ILE A 1 92 ? -12.011 4.817 9.047 1.00 13.74 92 ILE A C 1
ATOM 774 O O . ILE A 1 92 ? -11.874 4.906 10.263 1.00 15.39 92 ILE A O 1
ATOM 779 N N . LEU A 1 93 ? -13.197 4.686 8.463 1.00 14.16 93 LEU A N 1
ATOM 780 C CA . LEU A 1 93 ? -14.445 4.563 9.237 1.00 15.26 93 LEU A CA 1
ATOM 781 C C . LEU A 1 93 ? -14.334 3.420 10.228 1.00 14.35 93 LEU A C 1
ATOM 782 O O . LEU A 1 93 ? -14.618 3.584 11.430 1.00 15.78 93 LEU A O 1
ATOM 787 N N . LYS A 1 94 ? -13.904 2.261 9.758 1.00 14.96 94 LYS A N 1
ATOM 788 C CA . LYS A 1 94 ? -13.799 1.097 10.641 1.00 14.35 94 LYS A CA 1
ATOM 789 C C . LYS A 1 94 ? -12.825 1.340 11.784 1.00 15.57 94 LYS A C 1
ATOM 790 O O . LYS A 1 94 ? -13.134 1.023 12.937 1.00 14.97 94 LYS A O 1
ATOM 796 N N . LEU A 1 95 ? -11.657 1.904 11.509 1.00 14.92 95 LEU A N 1
ATOM 797 C CA . LEU A 1 95 ? -10.701 2.128 12.601 1.00 14.74 95 LEU A CA 1
ATOM 798 C C . LEU A 1 95 ? -11.260 3.084 13.642 1.00 15.90 95 LEU A C 1
ATOM 799 O O . LEU A 1 95 ? -11.015 2.910 14.837 1.00 15.99 95 LEU A O 1
ATOM 804 N N . LYS A 1 96 ? -11.998 4.100 13.203 1.00 13.94 96 LYS A N 1
ATOM 805 C CA . LYS A 1 96 ? -12.668 5.019 14.147 1.00 14.06 96 LYS A CA 1
ATOM 806 C C . LYS A 1 96 ? -13.767 4.320 14.957 1.00 14.13 96 LYS A C 1
ATOM 807 O O . LYS A 1 96 ? -13.837 4.514 16.181 1.00 14.55 96 LYS A O 1
ATOM 813 N N . GLN A 1 97 ? -14.550 3.455 14.313 1.00 13.97 97 GLN A N 1
ATOM 814 C CA . GLN A 1 97 ? -15.527 2.643 15.057 1.00 14.11 97 GLN A CA 1
ATOM 815 C C . GLN A 1 97 ? -14.816 1.770 16.105 1.00 14.48 97 GLN A C 1
ATOM 816 O O . GLN A 1 97 ? -15.243 1.676 17.267 1.00 14.08 97 GLN A O 1
ATOM 822 N N . LEU A 1 98 ? -13.724 1.128 15.704 1.00 14.09 98 LEU A N 1
ATOM 823 C CA . LEU A 1 98 ? -12.979 0.255 16.611 1.00 14.54 98 LEU A CA 1
ATOM 824 C C . LEU A 1 98 ? -12.405 1.056 17.778 1.00 13.96 98 LEU A C 1
ATOM 825 O O . LEU A 1 98 ? -12.300 0.548 18.906 1.00 14.65 98 LEU A O 1
ATOM 830 N N . THR A 1 99 ? -12.009 2.293 17.509 1.00 14.05 99 THR A N 1
ATOM 831 C CA . THR A 1 99 ? -11.526 3.179 18.577 1.00 14.35 99 THR A CA 1
ATOM 832 C C . THR A 1 99 ? -12.623 3.426 19.627 1.00 14.36 99 THR A C 1
ATOM 833 O O . THR A 1 99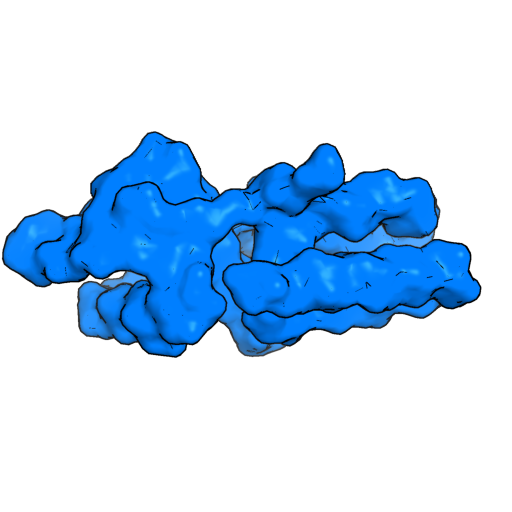 ? -12.344 3.373 20.836 1.00 15.44 99 THR A O 1
ATOM 837 N N . VAL A 1 100 ? -13.861 3.657 19.199 1.00 14.30 100 VAL A N 1
ATOM 838 C CA . VAL A 1 100 ? -14.963 3.774 20.144 1.00 15.18 100 VAL A CA 1
ATOM 839 C C . VAL A 1 100 ? -15.102 2.488 20.973 1.00 14.66 100 VAL A C 1
ATOM 840 O O . VAL A 1 100 ? -15.299 2.547 22.198 1.00 14.91 100 VAL A O 1
ATOM 844 N N . LEU A 1 101 ? -14.968 1.327 20.345 1.00 15.49 101 LEU A N 1
ATOM 845 C CA . LEU A 1 101 ? -15.043 0.077 21.075 1.00 14.79 101 LEU A CA 1
ATOM 846 C C . LEU A 1 101 ? -13.946 -0.040 22.133 1.00 16.20 101 LEU A C 1
ATOM 847 O O . LEU A 1 101 ? -14.187 -0.503 23.244 1.00 16.44 101 LEU A O 1
ATOM 852 N N . THR A 1 102 ? -12.728 0.381 21.799 1.00 15.76 102 THR A N 1
ATOM 853 C CA . THR A 1 102 ? -11.630 0.378 22.780 1.00 16.07 102 THR A CA 1
ATOM 854 C C . THR A 1 102 ? -11.962 1.289 23.963 1.00 16.29 102 THR A C 1
ATOM 855 O O . THR A 1 102 ? -11.753 0.939 25.138 1.00 17.03 102 THR A O 1
ATOM 859 N N . LEU A 1 103 ? -12.460 2.474 23.665 1.00 15.28 103 LEU A N 1
ATOM 860 C CA . LEU A 1 103 ? -12.778 3.417 24.733 1.00 15.24 103 LEU A CA 1
ATOM 861 C C . LEU A 1 103 ? -13.864 2.865 25.645 1.00 16.01 103 LEU A C 1
ATOM 862 O O . LEU A 1 103 ? -13.778 3.009 26.879 1.00 16.68 103 LEU A O 1
ATOM 867 N N . ALA A 1 104 ? -14.872 2.216 25.059 1.00 16.29 104 ALA A N 1
ATOM 868 C CA . ALA A 1 104 ? -16.026 1.694 25.796 1.00 17.79 104 ALA A CA 1
ATOM 869 C C . ALA A 1 104 ? -15.627 0.527 26.672 1.00 19.97 104 ALA A C 1
ATOM 870 O O . ALA A 1 104 ? -16.270 0.250 27.679 1.00 20.92 104 ALA A O 1
ATOM 872 N N . GLU A 1 105 ? -14.562 -0.171 26.310 1.00 20.48 105 GLU A N 1
ATOM 873 C CA . GLU A 1 105 ? -14.050 -1.276 27.109 1.00 22.89 105 GLU A CA 1
ATOM 874 C C . GLU A 1 105 ? -13.490 -0.745 28.438 1.00 23.59 105 GLU A C 1
ATOM 875 O O . GLU A 1 105 ? -13.664 -1.367 29.486 1.00 26.13 105 GLU A O 1
ATOM 881 N N . SER A 1 106 ? -12.818 0.407 28.376 1.00 25.25 106 SER A N 1
ATOM 882 C CA . SER A 1 106 ? -12.201 1.017 29.559 1.00 25.31 106 SER A CA 1
ATOM 883 C C . SER A 1 106 ? -13.190 1.773 30.453 1.00 25.10 106 SER A C 1
ATOM 884 O O . SER A 1 106 ? -12.995 1.863 31.649 1.00 24.78 106 SER A O 1
ATOM 887 N N . ASN A 1 107 ? -14.242 2.328 29.866 1.00 21.70 107 ASN A N 1
ATOM 888 C CA . ASN A 1 107 ? -15.185 3.176 30.590 1.00 21.12 107 ASN A CA 1
ATOM 889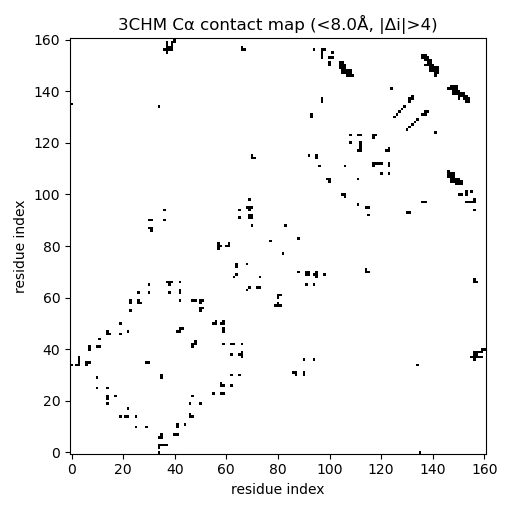 C C . ASN A 1 107 ? -16.566 3.152 29.962 1.00 21.94 107 ASN A C 1
ATOM 890 O O . ASN A 1 107 ? -16.684 3.283 28.753 1.00 23.39 107 ASN A O 1
ATOM 895 N N A LYS A 1 108 ? -17.602 3.015 30.785 0.50 21.41 108 LYS A N 1
ATOM 896 N N B LYS A 1 108 ? -17.599 3.016 30.782 0.50 21.24 108 LYS A N 1
ATOM 897 C CA A LYS A 1 108 ? -18.987 2.994 30.292 0.50 21.67 108 LYS A CA 1
ATOM 898 C CA B LYS A 1 108 ? -18.972 2.998 30.277 0.50 21.40 108 LYS A CA 1
ATOM 899 C C A LYS A 1 108 ? -19.621 4.387 30.208 0.50 20.25 108 LYS A C 1
ATOM 900 C C B LYS A 1 108 ? -19.537 4.401 30.053 0.50 20.12 108 LYS A C 1
ATOM 901 O O A LYS A 1 108 ? -20.809 4.503 29.876 0.50 20.82 108 LYS A O 1
ATOM 902 O O B LYS A 1 108 ? -20.565 4.552 29.404 0.50 20.84 108 LYS A O 1
ATOM 913 N N . VAL A 1 109 ? -18.856 5.424 30.560 1.00 18.73 109 VAL A N 1
ATOM 914 C CA . VAL A 1 109 ? -19.252 6.803 30.297 1.00 20.05 109 VAL A CA 1
ATOM 915 C C . VAL A 1 109 ? -18.081 7.477 29.599 1.00 18.44 109 VAL A C 1
ATOM 916 O O . VAL A 1 109 ? -16.953 7.489 30.108 1.00 21.72 109 VAL A O 1
ATOM 920 N N . LEU A 1 110 ? -18.330 7.987 28.399 1.00 16.55 110 LEU A N 1
ATOM 921 C CA . LEU A 1 110 ? -17.278 8.575 27.564 1.00 17.26 110 LEU A CA 1
ATOM 922 C C . LEU A 1 110 ? -17.541 10.059 27.337 1.00 16.36 110 LEU A C 1
ATOM 923 O O . LEU A 1 110 ? -18.529 10.436 26.693 1.00 16.60 110 LEU A O 1
ATOM 928 N N . PRO A 1 111 ? -16.664 10.931 27.866 1.00 15.39 111 PRO A N 1
ATOM 929 C CA . PRO A 1 111 ? -16.804 12.355 27.606 1.00 16.23 111 PRO A CA 1
ATOM 930 C C . PRO A 1 111 ? -16.634 12.705 26.130 1.00 15.94 111 PRO A C 1
ATOM 931 O O . PRO A 1 111 ? -15.776 12.151 25.452 1.00 16.07 111 PRO A O 1
ATOM 935 N N . TYR A 1 112 ? -17.450 13.639 25.648 1.00 16.21 112 TYR A N 1
ATOM 936 C CA . TYR A 1 112 ? -17.377 14.107 24.267 1.00 16.82 112 TYR A CA 1
ATOM 937 C C . TYR A 1 112 ? -15.985 14.639 23.938 1.00 16.90 112 TYR A C 1
ATOM 938 O O . TYR A 1 112 ? -15.478 14.405 22.850 1.00 16.98 112 TYR A O 1
ATOM 947 N N . ASP A 1 113 ? -15.349 15.345 24.858 1.00 19.00 113 ASP A N 1
ATOM 948 C CA . ASP A 1 113 ? -14.053 15.954 24.549 1.00 19.70 113 ASP A CA 1
ATOM 949 C C . ASP A 1 113 ? -12.999 14.882 24.255 1.00 19.03 113 ASP A C 1
ATOM 950 O O . ASP A 1 113 ? -12.213 15.017 23.311 1.00 21.40 113 ASP A O 1
ATOM 955 N N . THR A 1 114 ? -13.025 13.786 25.016 1.00 19.56 114 THR A N 1
ATOM 956 C CA . THR A 1 114 ? -12.123 12.647 24.812 1.00 21.15 114 THR A CA 1
ATOM 957 C C . THR A 1 114 ? -12.387 11.976 23.463 1.00 18.98 114 THR A C 1
ATOM 958 O O . THR A 1 114 ? -11.465 11.674 22.687 1.00 18.21 114 THR A O 1
ATOM 962 N N . LEU A 1 115 ? -13.658 11.724 23.180 1.00 16.71 115 LEU A N 1
ATOM 963 C CA . LEU A 1 115 ? -14.034 11.138 21.905 1.00 17.28 115 LEU A CA 1
ATOM 964 C C . LEU A 1 115 ? -13.562 11.993 20.736 1.00 15.68 115 LEU A C 1
ATOM 965 O O . LEU A 1 115 ? -13.077 11.469 19.749 1.00 16.32 115 LEU A O 1
ATOM 970 N N . MET A 1 116 ? -13.730 13.307 20.819 1.00 15.82 116 MET A N 1
ATOM 971 C CA . MET A 1 116 ? -13.356 14.178 19.707 1.00 16.10 116 MET A CA 1
ATOM 972 C C . MET A 1 116 ? -11.862 14.107 19.406 1.00 15.84 116 MET A C 1
ATOM 973 O O . MET A 1 116 ? -11.464 14.063 18.229 1.00 18.36 116 MET A O 1
ATOM 978 N N . VAL A 1 117 ? -11.046 14.037 20.447 1.00 17.11 117 VAL A N 1
ATOM 979 C CA . VAL A 1 117 ? -9.593 13.940 20.262 1.00 18.71 117 VAL A CA 1
ATOM 980 C C . VAL A 1 117 ? -9.234 12.600 19.636 1.00 18.19 117 VAL A C 1
ATOM 981 O O . VAL A 1 117 ? -8.465 12.538 18.685 1.00 20.12 117 VAL A O 1
ATOM 985 N N . GLU A 1 118 ? -9.813 11.525 20.156 1.00 16.63 118 GLU A N 1
ATOM 986 C CA . GLU A 1 118 ? -9.462 10.171 19.700 1.00 16.92 118 GLU A CA 1
ATOM 987 C C . GLU A 1 118 ? -9.912 9.919 18.274 1.00 19.35 118 GLU A C 1
ATOM 988 O O . GLU A 1 118 ? -9.281 9.147 17.563 1.00 20.56 118 GLU A O 1
ATOM 994 N N . LEU A 1 119 ? -10.985 10.556 17.835 1.00 17.99 119 LEU A N 1
ATOM 995 C CA . LEU A 1 119 ? -11.560 10.292 16.528 1.00 17.93 119 LEU A CA 1
ATOM 996 C C . LEU A 1 119 ? -11.268 11.378 15.493 1.00 19.40 119 LEU A C 1
ATOM 997 O O . LEU A 1 119 ? -11.709 11.264 14.355 1.00 19.91 119 LEU A O 1
ATOM 1002 N N . ASP A 1 120 ? -10.551 12.430 15.889 1.00 18.59 120 ASP A N 1
ATOM 1003 C CA . ASP A 1 120 ? -10.291 13.579 15.000 1.00 20.35 120 ASP A CA 1
ATOM 1004 C C . ASP A 1 120 ? -11.592 14.159 14.458 1.00 22.68 120 ASP A C 1
ATOM 1005 O O . ASP A 1 120 ? -11.739 14.435 13.269 1.00 25.04 120 ASP A O 1
ATOM 1010 N N . VAL A 1 121 ? -12.562 14.322 15.351 1.00 20.19 121 VAL A N 1
ATOM 1011 C CA . VAL A 1 121 ? -13.825 14.961 15.029 1.00 23.04 121 VAL A CA 1
ATOM 1012 C C . VAL A 1 121 ? -13.788 16.357 15.644 1.00 24.31 121 VAL A C 1
ATOM 1013 O O . VAL A 1 121 ? -13.420 16.518 16.804 1.00 24.80 121 VAL A O 1
ATOM 1017 N N A SER A 1 122 ? -14.173 17.352 14.851 0.50 25.25 122 SER A N 1
ATOM 1018 N N B SER A 1 122 ? -14.167 17.363 14.860 0.50 24.72 122 SER A N 1
ATOM 1019 C CA A SER A 1 122 ? -13.953 18.755 15.203 0.50 25.96 122 SER A CA 1
ATOM 1020 C CA B SER A 1 122 ? -13.931 18.764 15.235 0.50 24.79 122 SER A CA 1
ATOM 1021 C C A SER A 1 122 ? -15.042 19.359 16.086 0.50 25.13 122 SER A C 1
ATOM 1022 C C B SER A 1 122 ? -15.102 19.472 15.920 0.50 24.58 122 SER A C 1
ATOM 1023 O O A SER A 1 122 ? -14.773 20.289 16.850 0.50 25.20 122 SER A O 1
ATOM 1024 O O B SER A 1 122 ? -14.967 20.616 16.341 0.50 24.12 122 SER A O 1
ATOM 1029 N N . ASN A 1 123 ? -16.257 18.826 15.999 1.00 22.79 123 ASN A N 1
ATOM 1030 C CA . ASN A 1 123 ? -17.390 19.424 16.674 1.00 22.62 123 ASN A CA 1
ATOM 1031 C C . ASN A 1 123 ? -18.391 18.389 17.165 1.00 20.04 123 ASN A C 1
ATOM 1032 O O . ASN A 1 123 ? -18.396 17.243 16.709 1.00 19.34 123 ASN A O 1
ATOM 1037 N N . VAL A 1 124 ? -19.235 18.800 18.105 1.00 20.21 124 VAL A N 1
ATOM 1038 C CA . VAL A 1 124 ? -20.140 17.868 18.775 1.00 20.42 124 VAL A CA 1
ATOM 1039 C C . VAL A 1 124 ? -21.191 17.292 17.820 1.00 21.38 124 VAL A C 1
ATOM 1040 O O . VAL A 1 124 ? -21.522 16.123 17.920 1.00 20.10 124 VAL A O 1
ATOM 1044 N N A ARG A 1 125 ? -21.652 18.101 16.868 0.50 21.82 125 ARG A N 1
ATOM 1045 N N B ARG A 1 125 ? -21.710 18.121 16.922 0.50 21.82 125 ARG A N 1
ATOM 1046 C CA A ARG A 1 125 ? -22.538 17.639 15.798 0.50 22.94 125 ARG A CA 1
ATOM 1047 C CA B ARG A 1 125 ? -22.713 17.701 15.947 0.50 22.94 125 ARG A CA 1
ATOM 1048 C C A ARG A 1 125 ? -21.923 16.469 15.019 0.50 21.34 125 ARG A C 1
ATOM 1049 C C B ARG A 1 125 ? -22.191 16.528 15.118 0.50 21.77 125 ARG A C 1
ATOM 1050 O O A ARG A 1 125 ? -22.533 15.406 14.892 0.50 20.49 125 ARG A O 1
ATOM 1051 O O B ARG A 1 125 ? -22.879 15.524 14.932 0.50 20.87 125 ARG A O 1
ATOM 1066 N N A GLU A 1 126 ? -20.723 16.673 14.495 0.50 21.19 126 GLU A N 1
ATOM 1067 N N B GLU A 1 126 ? -20.964 16.666 14.634 0.50 20.22 126 GLU A N 1
ATOM 1068 C CA A GLU A 1 126 ? -20.027 15.621 13.759 0.50 20.12 126 GLU A CA 1
ATOM 1069 C CA B GLU A 1 126 ? -20.314 15.628 13.834 0.50 20.89 126 GLU A CA 1
ATOM 1070 C C A GLU A 1 126 ? -19.860 14.387 14.640 0.50 19.02 126 GLU A C 1
ATOM 1071 C C B GLU A 1 126 ? -20.029 14.395 14.685 0.50 18.80 126 GLU A C 1
ATOM 1072 O O A GLU A 1 126 ? -19.967 13.249 14.171 0.50 17.19 126 GLU A O 1
ATOM 1073 O O B GLU A 1 126 ? -20.232 13.260 14.236 0.50 17.38 126 GLU A O 1
ATOM 1084 N N . LEU A 1 127 ? -19.556 14.606 15.916 1.00 16.58 127 LEU A N 1
ATOM 1085 C CA . LEU A 1 127 ? -19.372 13.484 16.846 1.00 15.44 127 LEU A CA 1
ATOM 1086 C C . LEU A 1 127 ? -20.667 12.679 17.041 1.00 14.62 127 LEU A C 1
ATOM 1087 O O . LEU A 1 127 ? -20.676 11.455 16.929 1.00 15.30 127 LEU A O 1
ATOM 1092 N N . GLU A 1 128 ? -21.753 13.377 17.354 1.00 15.27 128 GLU A N 1
ATOM 1093 C CA . GLU A 1 128 ? -23.019 12.712 17.594 1.00 16.59 128 GLU A CA 1
ATOM 1094 C C . GLU A 1 128 ? -23.480 11.974 16.334 1.00 16.85 128 GLU A C 1
ATOM 1095 O O . GLU A 1 128 ? -23.931 10.846 16.412 1.00 17.23 128 GLU A O 1
ATOM 1101 N N . ASP A 1 129 ? -23.355 12.619 15.183 1.00 17.53 129 ASP A N 1
ATOM 1102 C CA A ASP A 1 129 ? -23.652 11.995 13.896 0.50 18.48 129 ASP A CA 1
ATOM 1103 C CA B ASP A 1 129 ? -23.676 11.968 13.911 0.50 18.13 129 ASP A CA 1
ATOM 1104 C C . ASP A 1 129 ? -22.874 10.674 13.725 1.00 17.17 129 ASP A C 1
ATOM 1105 O O . ASP A 1 129 ? -23.420 9.663 13.298 1.00 16.65 129 ASP A O 1
ATOM 1114 N N . PHE A 1 130 ? -21.587 10.680 14.068 1.00 15.93 130 PHE A N 1
ATOM 1115 C CA . PHE A 1 130 ? -20.741 9.495 13.933 1.00 15.43 130 PHE A CA 1
ATOM 1116 C C . PHE A 1 130 ? -21.232 8.404 14.887 1.00 14.56 130 PHE A C 1
ATOM 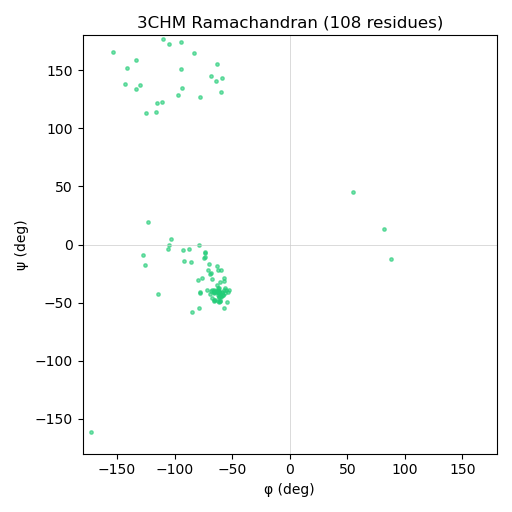1117 O O . PHE A 1 130 ? -21.383 7.244 14.516 1.00 15.65 130 PHE A O 1
ATOM 1125 N N . LEU A 1 131 ? -21.457 8.779 16.142 1.00 14.26 131 LEU A N 1
ATOM 1126 C CA . LEU A 1 131 ? -21.904 7.796 17.121 1.00 14.55 131 LEU A CA 1
ATOM 1127 C C . LEU A 1 131 ? -23.251 7.165 16.754 1.00 13.76 131 LEU A C 1
ATOM 1128 O O . LEU A 1 131 ? -23.418 5.959 16.944 1.00 15.68 131 LEU A O 1
ATOM 1133 N N . ILE A 1 132 ? -24.188 7.956 16.267 1.00 14.32 132 ILE A N 1
ATOM 1134 C CA . ILE A 1 132 ? -25.518 7.456 15.921 1.00 14.38 132 ILE A CA 1
ATOM 1135 C C . ILE A 1 132 ? -25.507 6.741 14.572 1.00 14.68 132 ILE A C 1
ATOM 1136 O O . ILE A 1 132 ? -25.931 5.592 14.447 1.00 16.71 132 ILE A O 1
ATOM 1141 N N . ASN A 1 133 ? -25.020 7.441 13.554 1.00 15.29 133 ASN A N 1
ATOM 1142 C CA . ASN A 1 133 ? -25.221 7.024 12.172 1.00 15.45 133 ASN A CA 1
ATOM 1143 C C . ASN A 1 133 ? -24.174 6.028 11.664 1.00 15.08 133 ASN A C 1
ATOM 1144 O O . ASN A 1 133 ? -24.401 5.378 10.653 1.00 16.81 133 ASN A O 1
ATOM 1149 N N . GLU A 1 134 ? -23.067 5.885 12.385 1.00 15.86 134 GLU A N 1
ATOM 1150 C CA . GLU A 1 134 ? -22.070 4.854 12.078 1.00 16.98 134 GLU A CA 1
ATOM 1151 C C . GLU A 1 134 ? -21.945 3.798 13.161 1.00 17.35 134 GLU A C 1
ATOM 1152 O O . GLU A 1 134 ? -21.861 2.603 12.850 1.00 21.34 134 GLU A O 1
ATOM 1158 N N . CYS A 1 135 ? -21.944 4.181 14.432 1.00 14.92 135 CYS A N 1
ATOM 1159 C CA . CYS A 1 135 ? -21.696 3.198 15.484 1.00 15.54 135 CYS A CA 1
ATOM 1160 C C . CYS A 1 135 ? -22.987 2.465 15.892 1.00 15.06 135 CYS A C 1
ATOM 1161 O O . CYS A 1 135 ? -23.067 1.229 15.849 1.00 16.45 135 CYS A O 1
ATOM 1164 N N . MET A 1 136 ? -23.993 3.211 16.329 1.00 14.62 136 MET A N 1
ATOM 1165 C CA . MET A 1 136 ? -25.268 2.589 16.659 1.00 14.37 136 MET A CA 1
ATOM 1166 C C . MET A 1 136 ? -25.861 1.926 15.427 1.00 15.96 136 MET A C 1
ATOM 1167 O O . MET A 1 136 ? -26.392 0.815 15.502 1.00 15.55 136 MET A O 1
ATOM 1172 N N . TYR A 1 137 ? -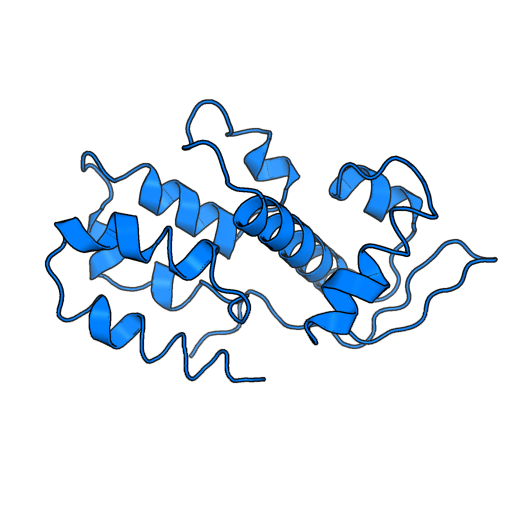25.747 2.587 14.281 1.00 15.83 137 TYR A N 1
ATOM 1173 C CA . TYR A 1 137 ? -26.280 2.028 13.034 1.00 17.57 137 TYR A CA 1
ATOM 1174 C C . TYR A 1 137 ? -25.698 0.654 12.740 1.00 18.00 137 TYR A C 1
ATOM 1175 O O . TYR A 1 137 ? -26.413 -0.232 12.290 1.00 18.20 137 TYR A O 1
ATOM 1184 N N . ALA A 1 138 ? -24.396 0.494 12.960 1.00 16.48 138 ALA A N 1
ATOM 1185 C CA . ALA A 1 138 ? -23.713 -0.786 12.699 1.00 17.64 138 ALA A CA 1
ATOM 1186 C C . ALA A 1 138 ? -24.032 -1.856 13.729 1.00 18.06 138 ALA A C 1
ATOM 1187 O O . ALA A 1 138 ? -23.665 -3.017 13.550 1.00 21.50 138 ALA A O 1
ATOM 1189 N N . GLY A 1 139 ? -24.678 -1.480 14.829 1.00 16.28 139 GLY A N 1
ATOM 1190 C CA . GLY A 1 139 ? -25.026 -2.439 15.877 1.00 16.32 139 GLY A CA 1
ATOM 1191 C C . GLY A 1 139 ? -23.918 -2.748 16.843 1.00 17.28 139 GLY A C 1
ATOM 1192 O O . GLY A 1 139 ? -24.010 -3.699 17.602 1.00 18.62 139 GLY A O 1
ATOM 1193 N N . ILE A 1 140 ? -22.849 -1.951 16.831 1.00 14.97 140 ILE A N 1
ATOM 1194 C CA . ILE A 1 140 ? -21.693 -2.243 17.661 1.00 14.83 140 ILE A CA 1
ATOM 1195 C C . ILE A 1 140 ? -21.721 -1.587 19.048 1.00 14.40 140 ILE A C 1
ATOM 1196 O O . ILE A 1 140 ? -20.955 -1.945 19.925 1.00 15.78 140 ILE A O 1
ATOM 1201 N N . VAL A 1 141 ? -22.615 -0.616 19.229 1.00 14.42 141 VAL A N 1
ATOM 1202 C CA . VAL A 1 141 ? -22.867 -0.024 20.540 1.00 15.51 141 VAL A CA 1
ATOM 1203 C C . VAL A 1 141 ? -24.353 0.260 20.711 1.00 14.71 141 VAL A C 1
ATOM 1204 O O . VAL A 1 141 ? -25.059 0.506 19.728 1.00 15.45 141 VAL A O 1
ATOM 1208 N N . ARG A 1 142 ? -24.793 0.241 21.960 1.00 15.89 142 ARG A N 1
ATOM 1209 C CA . ARG A 1 142 ? -26.086 0.782 22.359 1.00 14.84 142 ARG A CA 1
ATOM 1210 C C . ARG A 1 142 ? -25.827 1.617 23.590 1.00 14.60 142 ARG A C 1
ATOM 1211 O O . ARG A 1 142 ? -25.146 1.185 24.525 1.00 14.85 142 ARG A O 1
ATOM 1219 N N . GLY A 1 143 ? -26.398 2.814 23.604 1.00 15.54 143 GLY A N 1
ATOM 1220 C CA . GLY A 1 143 ? -26.217 3.701 24.729 1.00 16.07 143 GLY A CA 1
ATOM 1221 C C . GLY A 1 143 ? -27.083 4.919 24.623 1.00 16.57 143 GLY A C 1
ATOM 1222 O O . GLY A 1 143 ? -28.079 4.944 23.900 1.00 17.38 143 GLY A O 1
ATOM 1223 N N . LYS A 1 144 ? -26.702 5.927 25.384 1.00 16.14 144 LYS A N 1
ATOM 1224 C CA . LYS A 1 144 ? -27.473 7.161 25.461 1.00 15.43 144 LYS A CA 1
ATOM 1225 C C . LYS A 1 144 ? -26.548 8.345 25.257 1.00 15.45 144 LYS A C 1
ATOM 1226 O O . LYS A 1 144 ? -25.438 8.390 25.807 1.00 18.42 144 LYS A O 1
ATOM 1232 N N . LEU A 1 145 ? -27.014 9.310 24.478 1.00 16.07 145 LEU A N 1
ATOM 1233 C CA . LEU A 1 145 ? -26.293 10.572 24.308 1.00 16.07 145 LEU A CA 1
ATOM 1234 C C . LEU A 1 145 ? -26.889 11.581 25.246 1.00 18.50 145 LEU A C 1
ATOM 1235 O O . LEU A 1 145 ? -28.108 11.757 25.281 1.00 19.10 145 LEU A O 1
ATOM 1240 N N . ASP A 1 146 ? -26.029 12.227 26.028 1.00 18.33 146 ASP A N 1
ATOM 1241 C CA . ASP A 1 146 ? -26.433 13.277 26.978 1.00 20.17 146 ASP A CA 1
ATOM 1242 C C . ASP A 1 146 ? -25.797 14.566 26.484 1.00 20.25 146 ASP A C 1
ATOM 1243 O O . ASP A 1 146 ? -24.614 14.833 26.716 1.00 19.22 146 ASP A O 1
ATOM 1248 N N A GLN A 1 147 ? -26.576 15.344 25.732 0.50 23.24 147 GLN A N 1
ATOM 1249 N N B GLN A 1 147 ? -26.615 15.385 25.844 0.50 23.76 147 GLN A N 1
ATOM 1250 C CA A GLN A 1 147 ? -26.082 16.606 25.181 0.50 23.39 147 GLN A CA 1
ATOM 1251 C CA B GLN A 1 147 ? -26.129 16.586 25.191 0.50 24.04 147 GLN A CA 1
ATOM 1252 C C A GLN A 1 147 ? -25.756 17.621 26.280 0.50 22.49 147 GLN A C 1
ATOM 1253 C C B GLN A 1 147 ? -25.806 17.649 26.242 0.50 23.02 147 GLN A C 1
ATOM 1254 O O A GLN A 1 147 ? -24.761 18.337 26.169 0.50 23.36 147 GLN A O 1
ATOM 1255 O O B GLN A 1 147 ? -24.867 18.420 26.063 0.50 24.21 147 GLN A O 1
ATOM 1266 N N . LEU A 1 148 ? -26.567 17.663 27.337 1.00 22.06 148 LEU A N 1
ATOM 1267 C CA . LEU A 1 148 ? -26.374 18.650 28.412 1.00 20.83 148 LEU A CA 1
ATOM 1268 C C . LEU A 1 148 ? -25.062 18.367 29.174 1.00 20.79 148 LEU A C 1
ATOM 1269 O O . LEU A 1 148 ? -24.320 19.279 29.504 1.00 23.15 148 LEU A O 1
ATOM 1274 N N . LYS A 1 149 ? -24.762 17.091 29.420 1.00 17.18 149 LYS A N 1
ATOM 1275 C CA . LYS A 1 149 ? -23.548 16.688 30.134 1.00 17.64 149 LYS A CA 1
ATOM 1276 C C . LYS A 1 149 ? -22.343 16.378 29.221 1.00 15.32 149 LYS A C 1
ATOM 1277 O O . LYS A 1 149 ? -21.255 16.118 29.707 1.00 16.99 149 LYS A O 1
ATOM 1283 N N . ARG A 1 150 ? -22.560 16.413 27.914 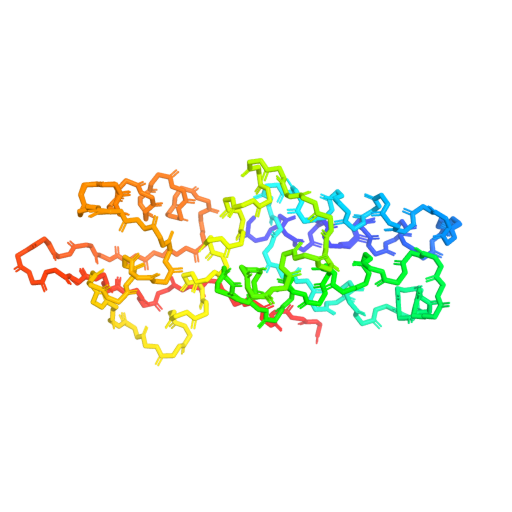1.00 16.28 150 ARG A N 1
ATOM 1284 C CA . ARG A 1 150 ? -21.512 16.156 26.916 1.00 15.49 150 ARG A CA 1
ATOM 1285 C C . ARG A 1 150 ? -20.856 14.806 27.162 1.00 16.24 150 ARG A C 1
ATOM 1286 O O . ARG A 1 150 ? -19.632 14.665 27.306 1.00 16.66 150 ARG A O 1
ATOM 1294 N N A CYS A 1 151 ? -21.688 13.781 27.221 0.50 15.81 151 CYS A N 1
ATOM 1295 N N B CYS A 1 151 ? -21.707 13.781 27.153 0.50 17.01 151 CYS A N 1
ATOM 1296 C CA A CYS A 1 151 ? -21.140 12.451 27.317 0.50 15.16 151 CYS A CA 1
ATOM 1297 C CA B CYS A 1 151 ? -21.340 12.447 27.621 0.50 17.12 151 CYS A CA 1
ATOM 1298 C C A CYS A 1 151 ? -22.010 11.417 26.657 0.50 15.40 151 CYS A C 1
ATOM 1299 C C B CYS A 1 151 ? -22.078 11.350 26.837 0.50 16.39 151 CYS A C 1
ATOM 1300 O O A CYS A 1 151 ? -23.187 11.619 26.360 0.50 14.79 151 CYS A O 1
ATOM 1301 O O B CYS A 1 151 ? -23.289 11.454 26.649 0.50 15.66 151 CYS A O 1
ATOM 1306 N N . PHE A 1 152 ? -21.352 10.305 26.407 1.00 15.43 152 PHE A N 1
ATOM 1307 C CA . PHE A 1 152 ? -21.960 9.124 25.788 1.00 15.72 152 PHE A CA 1
ATOM 1308 C C . PHE A 1 152 ? -21.934 8.006 26.812 1.00 15.58 152 PHE A C 1
ATOM 1309 O O . PHE A 1 152 ? -20.848 7.526 27.174 1.00 15.96 152 PHE A O 1
ATOM 1317 N N A GLU A 1 153 ? -23.104 7.599 27.298 0.50 16.30 153 GLU A N 1
ATOM 1318 N N B GLU A 1 153 ? -23.123 7.639 27.300 0.50 15.62 153 GLU A N 1
ATOM 1319 C CA A GLU A 1 153 ? -23.180 6.475 28.221 0.50 17.07 153 GLU A CA 1
ATOM 1320 C CA B GLU A 1 153 ? -23.303 6.475 28.160 0.50 16.40 153 GLU A CA 1
ATOM 1321 C C A GLU A 1 153 ? -23.391 5.184 27.431 0.50 16.97 153 GLU A C 1
ATOM 1322 C C B GLU A 1 153 ? -23.322 5.236 27.263 0.50 16.90 153 GLU A C 1
ATOM 1323 O O A GLU A 1 153 ? -24.447 4.994 26.837 0.50 17.04 153 GLU A O 1
ATOM 1324 O O B GLU A 1 153 ? -24.150 5.157 26.354 0.50 16.10 153 GLU A O 1
ATOM 1335 N N . VAL A 1 154 ? -22.391 4.308 27.468 1.00 15.54 154 VAL A N 1
ATOM 1336 C CA . VAL A 1 154 ? -22.288 3.142 26.581 1.00 16.64 154 VAL A CA 1
ATOM 1337 C C . VAL A 1 154 ? -22.144 1.836 27.380 1.00 16.80 154 VAL A C 1
ATOM 1338 O O . VAL A 1 154 ? -21.067 1.241 27.477 1.00 17.86 154 VAL A O 1
ATOM 1342 N N . PRO A 1 155 ? -23.262 1.361 27.924 1.00 15.75 155 PRO A N 1
ATOM 1343 C CA . PRO A 1 155 ? -23.237 0.110 28.676 1.00 18.28 155 PRO A CA 1
ATOM 1344 C C . PRO A 1 155 ? -23.026 -1.115 27.795 1.00 18.94 155 PRO A C 1
ATOM 1345 O O . PRO A 1 155 ? -22.581 -2.151 28.299 1.00 21.85 155 PRO A O 1
ATOM 1349 N N . PHE A 1 156 ? -23.339 -1.011 26.504 1.00 16.48 156 PHE A N 1
ATOM 1350 C CA . PHE A 1 156 ? -23.332 -2.165 25.613 1.00 17.02 156 PHE A CA 1
ATOM 1351 C C . PHE A 1 156 ? -22.432 -1.866 24.428 1.00 15.92 156 PHE A C 1
ATOM 1352 O O . PHE A 1 156 ? -22.733 -0.992 23.625 1.00 16.92 156 PHE A O 1
ATOM 1360 N N . ALA A 1 157 ? -21.322 -2.588 24.331 1.00 16.24 157 ALA A N 1
ATOM 1361 C CA . ALA A 1 157 ? -20.385 -2.432 23.227 1.00 15.96 157 ALA A CA 1
ATOM 1362 C C . ALA A 1 157 ? -19.796 -3.766 22.809 1.00 17.50 157 ALA A C 1
ATOM 1363 O O . ALA A 1 157 ? -19.442 -4.602 23.653 1.00 20.12 157 ALA A O 1
ATOM 1365 N N . ALA A 1 158 ? -19.699 -3.949 21.500 1.00 17.39 158 ALA A N 1
ATOM 1366 C CA . ALA A 1 158 ? -19.028 -5.113 20.913 1.00 18.35 158 ALA A CA 1
ATOM 1367 C C . ALA A 1 158 ? -17.578 -5.169 21.366 1.00 19.55 158 ALA A C 1
ATOM 1368 O O . ALA A 1 158 ? -16.907 -4.143 21.507 1.00 18.61 158 ALA A O 1
ATOM 1370 N N . GLY A 1 159 ? -17.094 -6.383 21.578 1.00 22.06 159 GLY A N 1
ATOM 1371 C CA . GLY A 1 159 ? -15.735 -6.598 22.005 1.00 21.86 159 GLY A CA 1
ATOM 1372 C C . GLY A 1 159 ? -14.811 -6.830 20.832 1.00 21.94 159 GLY A C 1
ATOM 1373 O O . GLY A 1 159 ? -15.114 -7.580 19.922 1.00 25.85 159 GLY A O 1
ATOM 1374 N N . ARG A 1 160 ? -13.668 -6.172 20.868 1.00 21.27 160 ARG A N 1
ATOM 1375 C CA . ARG A 1 160 ? -12.654 -6.358 19.831 1.00 22.74 160 ARG A CA 1
ATOM 1376 C C . ARG A 1 160 ? -11.875 -7.634 19.969 1.00 26.38 160 ARG A C 1
ATOM 1377 O O . ARG A 1 160 ? -11.426 -8.195 18.966 1.00 27.79 160 ARG A O 1
ATOM 1385 N N A ASP A 1 161 ? -11.699 -8.101 21.199 0.50 26.44 161 ASP A N 1
ATOM 1386 N N B ASP A 1 161 ? -11.681 -8.088 21.205 0.50 27.68 161 ASP A N 1
ATOM 1387 C CA A ASP A 1 161 ? -10.908 -9.307 21.427 0.50 27.65 161 ASP A CA 1
ATOM 1388 C CA B ASP A 1 161 ? -10.894 -9.301 21.437 0.50 29.76 161 ASP A CA 1
ATOM 1389 C C A ASP A 1 161 ? -11.775 -10.548 21.390 0.50 29.59 161 ASP A C 1
ATOM 1390 C C B ASP A 1 161 ? -11.759 -10.552 21.359 0.50 30.75 161 ASP A C 1
ATOM 1391 O O A ASP A 1 161 ? -11.344 -11.612 21.812 0.50 29.73 161 ASP A O 1
ATOM 1392 O O B ASP A 1 161 ? -11.306 -11.628 21.727 0.50 30.76 161 ASP A O 1
ATOM 1401 N N . LEU A 1 162 ? -12.990 -10.406 20.866 1.00 32.04 162 LEU A N 1
ATOM 1402 C CA . LEU A 1 162 ? -13.881 -11.539 20.645 1.00 34.85 162 LEU A CA 1
ATOM 1403 C C . LEU A 1 162 ? -13.159 -12.582 19.807 1.00 36.68 162 LEU A C 1
ATOM 1404 O O . LEU A 1 162 ? -12.715 -12.300 18.698 1.00 37.87 162 LEU A O 1
ATOM 1409 N N . ARG A 1 163 ? -13.042 -13.780 20.366 1.00 37.40 163 ARG A N 1
ATOM 1410 C CA . ARG A 1 163 ? -12.200 -14.829 19.807 1.00 38.31 163 ARG A CA 1
ATOM 1411 C C . ARG A 1 163 ? -12.772 -16.179 20.231 1.00 38.11 163 ARG A C 1
ATOM 1412 O O . ARG A 1 163 ? -13.635 -16.224 21.113 1.00 39.05 163 ARG A O 1
ATOM 1420 N N . PRO A 1 164 ? -12.322 -17.278 19.595 0.50 36.45 164 PRO A N 1
ATOM 1421 C CA . PRO A 1 164 ? -12.772 -18.616 19.983 0.50 36.40 164 PRO A CA 1
ATOM 1422 C C . PRO A 1 164 ? -12.467 -18.969 21.441 0.50 36.46 164 PRO A C 1
ATOM 1423 O O . PRO A 1 164 ? -11.460 -18.521 21.988 0.50 36.72 164 PRO A O 1
#

B-factor: mean 25.28, std 12.27, range [12.97, 110.71]

Radius of gyration: 16.22 Å; Cα contacts (8 Å, |Δi|>4): 224; chains: 1; bounding box: 37×42×33 Å

Organism: Arabidopsis thaliana (NCBI:txid3702)

Sequence (161 aa):
EQKKQAEEIIDDQQLVKRASSTCCKKSEALGPLIIIEATSHPSLFAFSSEILALPNVAQLEEGTTDSSVYLDLLRLFAHGTWGDYKCCNATRLPHLSPDQILKLKQLTVLTLAESNKKVLPYDTLMVELDVSSNVRREELEDDFLINECMYAGIVRGKLDQQLKRCCFEEVPFAAGRDDLRP

Solvent-accessible surface area: 8836 Å² total; per-residue (Å²): 181,99,88,20,55,99,25,19,59,76,2,30,121,99,2,69,113,62,160,68,128,39,3,4,87,8,0,61,67,0,0,34,38,106,25,0,10,2,1,20,56,1,28,79,21,90,48,0,53,135,8,94,75,64,139,40,29,42,56,2,54,0,0,104,15,0,3,122,7,26,25,26,63,19,98,97,56,29,128,148,22,34,165,22,43,112,83,6,57,55,6,0,33,10,0,0,0,3,42,25,12,132,86,87,136,68,5,66,0,85,58,0,27,118,59,0,69,11,102,69,36,142,77,0,16,60,21,0,72,76,59,0,55,180,40,59,8,3,152,27,148,54,49,134,166,162,111,19,0,70,3,74,108,45,41,42,12,67,82,163,134

GO terms:
  GO:0005634 nucleus (C, EXP)
  GO:0005737 cytoplasm (C, EXP)
  GO:0005515 protein binding (F, IPI)
  GO:0010387 COP9 signalosome assembly (P, IMP)
  GO:0000338 protein deneddylation (P, IMP)
  GO:0009640 photomorphogenesis (P, TAS)
  GO:0008180 COP9 signalosome (C, TAS)

Foldseek 3Di:
DVVQVVVVVVLLVCLVPDDLVCVLVSLLCQLLPLQHQALVQVLPDPSLVVCCPPPSNLSNVVSVCSLDHALVVCVVCVVSHDDDDPSNLLSRLLNNVLVVCVVDQKDAQVNSCVRNVNDDDVVVVCSCVVPNVVSVAWDFDQDPPRRITRTPGGHHHNDDD

Nearest PDB structures (foldseek):
  3chm-assembly1_A  TM=1.006E+00  e=2.894E-26  Arabidopsis thaliana
  4d10-assembly1_O  TM=9.559E-01  e=2.101E-12  Homo sapiens
  8h3f-assembly1_G  TM=9.378E-01  e=9.225E-12  Homo sapiens
  6r7f-assembly1_G  TM=9.464E-01  e=1.267E-11  Homo sapiens
  6r7h-assembly1_G  TM=9.330E-01  e=6.871E-11  Homo sapiens

Secondary structure (DSSP, 8-state):
---HHHHHHHHHHHHTTS-GGGHHHHHHHHHH-TT----HHHHT-HHHHTTTTSTTHHHHHHHHHHHH--HHHHHHHGGGSPPPPHHHHHHHHHHHHHHHHHH-SEEEHHHHHHHHT--SHHHHHHHIIIIIIHHTSEEEEEETTTTEEEEEEE--TT---